Protein AF-A0A089X9U6-F1 (afdb_monomer_lite)

Secondary structure (DSSP, 8-state):
----------PPPHHHHHHHHHHHTTTS-EEEEETT--HHHHHHHHHHHHHTTEEEEEEEEES-TT--EEEEEEEE--SHHHHHHHHHHHHH-TTGGGSSS-PPPPHHHHHHHHHHHHHHHHHSSHHHHHHHHHHHHHHHHHHHHHHH-HHHHHHHHHHHHHHHHHHHHHHHHHHHHHHHHHHHHHHTTPEEEE-TTS-EEEEPTT-----TT-TTS-----------PPPPPP----PPPPPPPPPPPPPPPPPPP----------------PPPPPPPPP-----

Structure (mmCIF, N/CA/C/O backbone):
data_AF-A0A089X9U6-F1
#
_entry.id   AF-A0A089X9U6-F1
#
loop_
_atom_site.group_PDB
_atom_site.id
_atom_site.type_symbol
_atom_site.label_atom_id
_atom_site.label_alt_id
_atom_site.label_comp_id
_atom_site.label_asym_id
_atom_site.label_entity_id
_atom_site.label_seq_id
_atom_site.pdbx_PDB_ins_code
_atom_site.Cartn_x
_atom_site.Cartn_y
_atom_site.Cartn_z
_atom_site.occupancy
_atom_site.B_iso_or_equiv
_atom_site.auth_seq_id
_atom_site.auth_comp_id
_atom_site.auth_asym_id
_atom_site.auth_atom_id
_atom_site.pdbx_PDB_model_num
ATOM 1 N N . MET A 1 1 ? 31.093 13.505 25.134 1.00 36.59 1 MET A N 1
ATOM 2 C CA . MET A 1 1 ? 30.111 14.165 24.248 1.00 36.59 1 MET A CA 1
ATOM 3 C C . MET A 1 1 ? 29.444 13.094 23.402 1.00 36.59 1 MET A C 1
ATOM 5 O O . MET A 1 1 ? 30.004 12.625 22.423 1.00 36.59 1 MET A O 1
ATOM 9 N N . THR A 1 2 ? 28.308 12.605 23.883 1.00 32.62 2 THR A N 1
ATOM 10 C CA . THR A 1 2 ? 27.557 11.471 23.342 1.00 32.62 2 THR A CA 1
ATOM 11 C C . THR A 1 2 ? 26.697 11.953 22.177 1.00 32.62 2 THR A C 1
ATOM 13 O O . THR A 1 2 ? 25.763 12.730 22.365 1.00 32.62 2 THR A O 1
ATOM 16 N N . HIS A 1 3 ? 27.021 11.514 20.962 1.00 32.94 3 HIS A N 1
ATOM 17 C CA . HIS A 1 3 ? 26.178 11.729 19.791 1.00 32.94 3 HIS A CA 1
ATOM 18 C C . HIS A 1 3 ? 24.908 10.880 19.916 1.00 32.94 3 HIS A C 1
ATOM 20 O O . HIS A 1 3 ? 24.901 9.686 19.628 1.00 32.94 3 HIS A O 1
ATOM 26 N N . VAL A 1 4 ? 23.819 11.518 20.347 1.00 36.91 4 VAL A N 1
ATOM 27 C CA . VAL A 1 4 ? 22.457 10.991 20.231 1.00 36.91 4 VAL A CA 1
ATOM 28 C C . VAL A 1 4 ? 22.090 11.012 18.748 1.00 36.91 4 VAL A C 1
ATOM 30 O O . VAL A 1 4 ? 21.633 12.021 18.206 1.00 36.91 4 VAL A O 1
ATOM 33 N N . ALA A 1 5 ? 22.337 9.895 18.066 1.00 35.12 5 ALA A N 1
ATOM 34 C CA . ALA A 1 5 ? 21.774 9.635 16.754 1.00 35.12 5 ALA A CA 1
ATOM 35 C C . ALA A 1 5 ? 20.245 9.636 16.893 1.00 35.12 5 ALA A C 1
ATOM 37 O O . ALA A 1 5 ? 19.655 8.744 17.497 1.00 35.12 5 ALA A O 1
ATOM 38 N N . ARG A 1 6 ? 19.610 10.691 16.370 1.00 34.97 6 ARG A N 1
ATOM 39 C CA . ARG A 1 6 ? 18.158 10.803 16.223 1.00 34.97 6 ARG A CA 1
ATOM 40 C C . ARG A 1 6 ? 17.631 9.542 15.543 1.00 34.97 6 ARG A C 1
ATOM 42 O O . ARG A 1 6 ? 17.789 9.377 14.335 1.00 34.97 6 ARG A O 1
ATOM 49 N N . GLU A 1 7 ? 16.904 8.725 16.294 1.00 34.38 7 GLU A N 1
ATOM 50 C CA . GLU A 1 7 ? 15.866 7.871 15.739 1.00 34.38 7 GLU A CA 1
ATOM 51 C C . GLU A 1 7 ? 14.848 8.772 15.029 1.00 34.38 7 GLU A C 1
ATOM 53 O O . GLU A 1 7 ? 13.859 9.240 15.602 1.00 34.38 7 GLU A O 1
ATOM 58 N N . ALA A 1 8 ? 15.077 9.032 13.743 1.00 37.00 8 ALA A N 1
ATOM 59 C CA . ALA A 1 8 ? 14.056 9.502 12.822 1.00 37.00 8 ALA A CA 1
ATOM 60 C C . ALA A 1 8 ? 13.069 8.349 12.576 1.00 37.00 8 ALA A C 1
ATOM 62 O O . ALA A 1 8 ? 12.919 7.830 11.470 1.00 37.00 8 ALA A O 1
ATOM 63 N N . GLY A 1 9 ? 12.399 7.915 13.647 1.00 38.84 9 GLY A N 1
ATOM 64 C CA . GLY A 1 9 ? 11.248 7.044 13.570 1.00 38.84 9 GLY A CA 1
ATOM 65 C C . GLY A 1 9 ? 10.262 7.690 12.610 1.00 38.84 9 GLY A C 1
ATOM 66 O O . GLY A 1 9 ? 9.931 8.864 12.737 1.00 38.84 9 GLY A O 1
ATOM 67 N N . VAL A 1 10 ? 9.836 6.937 11.605 1.00 56.78 10 VAL A N 1
ATOM 68 C CA . VAL A 1 10 ? 8.926 7.380 10.549 1.00 56.78 10 VAL A CA 1
ATOM 69 C C . VAL A 1 10 ? 7.596 7.857 11.158 1.00 56.78 10 VAL A C 1
ATOM 71 O O . VAL A 1 10 ? 6.661 7.078 11.302 1.00 56.78 10 VAL A O 1
ATOM 74 N N . ARG A 1 11 ? 7.490 9.124 11.576 1.00 63.44 11 ARG A N 1
ATOM 75 C CA . ARG A 1 11 ? 6.276 9.668 12.208 1.00 63.44 11 ARG A CA 1
ATOM 76 C C . ARG A 1 11 ? 5.240 9.988 11.129 1.00 63.44 11 ARG A C 1
ATOM 78 O O . ARG A 1 11 ? 5.532 10.697 10.165 1.00 63.44 11 ARG A O 1
ATOM 85 N N . VAL A 1 12 ? 4.041 9.434 11.284 1.00 73.56 12 VAL A N 1
ATOM 86 C CA . VAL A 1 12 ? 2.845 9.910 10.578 1.00 73.56 12 VAL A CA 1
ATOM 87 C C . VAL A 1 12 ? 2.411 11.199 11.271 1.00 73.56 12 VAL A C 1
ATOM 89 O O . VAL A 1 12 ? 2.506 11.288 12.496 1.00 73.56 12 VAL A O 1
ATOM 92 N N . SER A 1 13 ? 2.009 12.222 10.515 1.00 83.19 13 SER A N 1
ATOM 93 C CA . SER A 1 13 ? 1.588 13.477 11.139 1.00 83.19 13 SER A CA 1
ATOM 94 C C . SER A 1 13 ? 0.167 13.350 11.694 1.00 83.19 13 SER A C 1
ATOM 96 O O . SER A 1 13 ? -0.693 12.727 11.073 1.00 83.19 13 SER A O 1
ATOM 98 N N . LYS A 1 14 ? -0.097 13.980 12.846 1.00 87.19 14 LYS A N 1
ATOM 99 C CA . LYS A 1 14 ? -1.438 14.018 13.457 1.00 87.19 14 LYS A CA 1
ATOM 100 C C . LYS A 1 14 ? -2.485 14.510 12.452 1.00 87.19 14 LYS A C 1
ATOM 102 O O . LYS A 1 14 ? -3.504 13.866 12.262 1.00 87.19 14 LYS A O 1
ATOM 107 N N . ARG A 1 15 ? -2.162 15.580 11.713 1.00 87.12 15 ARG A N 1
ATOM 108 C CA . ARG A 1 15 ? -3.026 16.163 10.672 1.00 87.12 15 ARG A CA 1
ATOM 109 C C . ARG A 1 15 ? -3.399 15.169 9.568 1.00 87.12 15 ARG A C 1
ATOM 111 O O . ARG A 1 15 ? -4.529 15.198 9.100 1.00 87.12 15 ARG A O 1
ATOM 118 N N . GLN A 1 16 ? -2.477 14.293 9.156 1.00 88.44 16 GLN A N 1
ATOM 119 C CA . GLN A 1 16 ? -2.780 13.259 8.158 1.00 88.44 16 GLN A CA 1
ATOM 120 C C . GLN A 1 16 ? -3.783 12.235 8.690 1.00 88.44 16 GLN A C 1
ATOM 122 O O . GLN A 1 16 ? -4.683 11.844 7.955 1.00 88.44 16 GLN A O 1
ATOM 127 N N . ILE A 1 17 ? -3.658 11.834 9.958 1.00 91.06 17 ILE A N 1
ATOM 128 C CA . ILE A 1 17 ? -4.604 10.903 10.585 1.00 91.06 17 ILE A CA 1
ATOM 129 C C . ILE A 1 17 ? -5.970 11.568 10.768 1.00 91.06 17 ILE A C 1
ATOM 131 O O . ILE A 1 17 ? -6.975 10.987 10.379 1.00 91.06 17 ILE A O 1
ATOM 135 N N . GLN A 1 18 ? -6.006 12.802 11.279 1.00 91.81 18 GLN A N 1
ATOM 136 C CA . GLN A 1 18 ? -7.241 13.581 11.439 1.00 91.81 18 GLN A CA 1
ATOM 137 C C . GLN A 1 18 ? -7.984 13.738 10.108 1.00 91.81 18 GLN A C 1
ATOM 139 O O . GLN A 1 18 ? -9.180 13.473 10.022 1.00 91.81 18 GLN A O 1
ATOM 144 N N . GLY A 1 19 ? -7.265 14.140 9.055 1.00 90.38 19 GLY A N 1
ATOM 145 C CA . GLY A 1 19 ? -7.834 14.282 7.718 1.00 90.38 19 GLY A CA 1
ATOM 146 C C . GLY A 1 19 ? -8.376 12.958 7.181 1.00 90.38 19 GLY A C 1
ATOM 147 O O . GLY A 1 19 ? -9.491 12.923 6.675 1.00 90.38 19 GLY A O 1
ATOM 148 N N . MET A 1 20 ? -7.626 11.866 7.348 1.00 94.06 20 MET A N 1
ATOM 149 C CA . MET A 1 20 ? -8.061 10.528 6.943 1.00 94.06 20 MET A CA 1
ATOM 150 C C . MET A 1 20 ? -9.327 10.085 7.688 1.00 94.06 20 MET A C 1
ATOM 152 O O . MET A 1 20 ? -10.288 9.696 7.038 1.00 94.06 20 MET A O 1
ATOM 156 N N . LEU A 1 21 ? -9.365 10.188 9.021 1.00 93.06 21 LEU A N 1
ATOM 157 C CA . LEU A 1 21 ? -10.532 9.798 9.823 1.00 93.06 21 LEU A CA 1
ATOM 158 C C . LEU A 1 21 ? -11.762 10.656 9.504 1.00 93.06 21 LEU A C 1
ATOM 160 O O . LEU A 1 21 ? -12.874 10.139 9.442 1.00 93.06 21 LEU A O 1
ATOM 164 N N . ARG A 1 22 ? -11.569 11.952 9.235 1.00 91.56 22 ARG A N 1
ATOM 165 C CA . ARG A 1 22 ? -12.649 12.836 8.782 1.00 91.56 22 ARG A CA 1
ATOM 166 C C . ARG A 1 22 ? -13.212 12.406 7.427 1.00 91.56 22 ARG A C 1
ATOM 168 O O . ARG A 1 22 ? -14.420 12.473 7.244 1.00 91.56 22 ARG A O 1
ATOM 175 N N . LEU A 1 23 ? -12.361 11.978 6.493 1.00 91.12 23 LEU A N 1
ATOM 176 C CA . LEU A 1 23 ? -12.816 11.433 5.211 1.00 91.12 23 LEU A CA 1
ATOM 177 C C . LEU A 1 23 ? -13.513 10.080 5.398 1.00 91.12 23 LEU A C 1
ATOM 179 O O . LEU A 1 23 ? -14.528 9.835 4.769 1.00 91.12 23 LEU A O 1
ATOM 183 N N . MET A 1 24 ? -13.033 9.233 6.310 1.00 92.06 24 MET A N 1
ATOM 184 C CA . MET A 1 24 ? -13.673 7.947 6.615 1.00 92.06 24 MET A CA 1
ATOM 185 C C . MET A 1 24 ? -15.074 8.104 7.219 1.00 92.06 24 MET A C 1
ATOM 187 O O . MET A 1 24 ? -15.911 7.218 7.079 1.00 92.06 24 MET A O 1
ATOM 191 N N . ALA A 1 25 ? -15.359 9.236 7.867 1.00 88.12 25 ALA A N 1
ATOM 192 C CA . ALA A 1 25 ? -16.686 9.516 8.406 1.00 88.12 25 ALA A CA 1
ATOM 193 C C . ALA A 1 25 ? -17.772 9.620 7.320 1.00 88.12 25 ALA A C 1
ATOM 195 O O . ALA A 1 25 ? -18.947 9.466 7.640 1.00 88.12 25 ALA A O 1
ATOM 196 N N . SER A 1 26 ? -17.410 9.856 6.049 1.00 85.94 26 SER A N 1
ATOM 197 C CA . SER A 1 26 ? -18.386 9.830 4.954 1.00 85.94 26 SER A CA 1
ATOM 198 C C . SER A 1 26 ? -18.798 8.414 4.546 1.00 85.94 26 SER A C 1
ATOM 200 O O . SER A 1 26 ? -19.759 8.276 3.801 1.00 85.94 26 SER A O 1
ATOM 202 N N . GLY A 1 27 ? -18.085 7.373 4.993 1.00 84.38 27 GLY A N 1
ATOM 203 C CA . GLY A 1 27 ? -18.334 5.992 4.572 1.00 84.38 27 GLY A CA 1
ATOM 204 C C . GLY A 1 27 ? -17.889 5.685 3.139 1.00 84.38 27 GLY A C 1
ATOM 205 O O . GLY A 1 27 ? -18.145 4.593 2.648 1.00 84.38 27 GLY A O 1
ATOM 206 N N . GLU A 1 28 ? -17.201 6.616 2.474 1.00 88.00 28 GLU A N 1
ATOM 207 C CA . GLU A 1 28 ? -16.718 6.463 1.097 1.00 88.00 28 GLU A CA 1
ATOM 208 C C . GLU A 1 28 ? -15.261 5.976 1.056 1.00 88.00 28 GLU A C 1
ATOM 210 O O . GLU A 1 28 ? -14.541 6.101 2.056 1.00 88.00 28 GLU A O 1
ATOM 215 N N . PRO A 1 29 ? -14.777 5.449 -0.085 1.00 88.81 29 PRO A N 1
ATOM 216 C CA . PRO A 1 29 ? -13.361 5.169 -0.292 1.00 88.81 29 PRO A CA 1
ATOM 217 C C . PRO A 1 29 ? -12.479 6.407 -0.071 1.00 88.81 29 PRO A C 1
ATOM 219 O O . PRO A 1 29 ? -12.714 7.480 -0.628 1.00 88.81 29 PRO A O 1
ATOM 222 N N . VAL A 1 30 ? -11.406 6.248 0.705 1.00 89.25 30 VAL A N 1
ATOM 223 C CA . VAL A 1 30 ? -10.497 7.332 1.092 1.00 89.25 30 VAL A CA 1
ATOM 224 C C . VAL A 1 30 ? -9.137 7.152 0.432 1.00 89.25 30 VAL A C 1
ATOM 226 O O . VAL A 1 30 ? -8.501 6.104 0.542 1.00 89.25 30 VAL A O 1
ATOM 229 N N . GLN A 1 31 ? -8.655 8.208 -0.223 1.00 91.00 31 GLN A N 1
ATOM 230 C CA . GLN A 1 31 ? -7.303 8.264 -0.774 1.00 91.00 31 GLN A CA 1
ATOM 231 C C . GLN A 1 31 ? -6.373 9.013 0.177 1.00 91.00 31 GLN A C 1
ATOM 233 O O . GLN A 1 31 ? -6.645 10.146 0.573 1.00 91.00 31 GLN A O 1
ATOM 238 N N . VAL A 1 32 ? -5.247 8.392 0.523 1.00 88.44 32 VAL A N 1
ATOM 239 C CA . VAL A 1 32 ? -4.263 8.953 1.448 1.00 88.44 32 VAL A CA 1
ATOM 240 C C . VAL A 1 32 ? -2.901 9.046 0.779 1.00 88.44 32 VAL A C 1
ATOM 242 O O . VAL A 1 32 ? -2.346 8.052 0.310 1.00 88.44 32 VAL A O 1
ATOM 245 N N . THR A 1 33 ? -2.336 10.252 0.779 1.00 85.56 33 THR A N 1
ATOM 246 C CA . THR A 1 33 ? -1.077 10.551 0.092 1.00 85.56 33 THR A CA 1
ATOM 247 C C . THR A 1 33 ? 0.099 10.657 1.062 1.00 85.56 33 THR A C 1
ATOM 249 O O . THR A 1 33 ? 0.059 11.365 2.072 1.00 85.56 33 THR A O 1
ATOM 252 N N . SER A 1 34 ? 1.200 9.998 0.709 1.00 82.50 34 SER A N 1
ATOM 253 C CA . SER A 1 34 ? 2.517 10.116 1.331 1.00 82.50 34 SER A CA 1
ATOM 254 C C . SER A 1 34 ? 3.462 10.836 0.369 1.00 82.50 34 SER A C 1
ATOM 256 O O . SER A 1 34 ? 3.986 10.238 -0.570 1.00 82.50 34 SER A O 1
ATOM 258 N N . ALA A 1 35 ? 3.688 12.130 0.618 1.00 69.25 35 ALA A N 1
ATOM 259 C CA . ALA A 1 35 ? 4.490 13.009 -0.243 1.00 69.25 35 ALA A CA 1
ATOM 260 C C . ALA A 1 35 ? 5.975 12.608 -0.356 1.00 69.25 35 ALA A C 1
ATOM 262 O O . ALA A 1 35 ? 6.628 12.969 -1.320 1.00 69.25 35 ALA A O 1
ATOM 263 N N . MET A 1 36 ? 6.512 11.844 0.604 1.00 68.88 36 MET A N 1
ATOM 264 C CA . MET A 1 36 ? 7.902 11.352 0.569 1.00 68.88 36 MET A CA 1
ATOM 265 C C . MET A 1 36 ? 7.996 9.862 0.212 1.00 68.88 36 MET A C 1
ATOM 267 O O . MET A 1 36 ? 8.911 9.180 0.668 1.00 68.88 36 MET A O 1
ATOM 271 N N . ALA A 1 37 ? 6.990 9.322 -0.481 1.00 76.38 37 ALA A N 1
ATOM 272 C CA . ALA A 1 37 ? 6.908 7.916 -0.881 1.00 76.38 37 ALA A CA 1
ATOM 273 C C . ALA A 1 37 ? 7.220 6.884 0.226 1.00 76.38 37 ALA A C 1
ATOM 275 O O . ALA A 1 37 ? 7.765 5.809 -0.021 1.00 76.38 37 ALA A O 1
ATOM 276 N N . SER A 1 38 ? 6.870 7.180 1.482 1.00 84.88 38 SER A N 1
ATOM 277 C CA . SER A 1 38 ? 7.200 6.282 2.591 1.00 84.88 38 SER A CA 1
ATOM 278 C C . SER A 1 38 ? 6.136 5.202 2.771 1.00 84.88 38 SER A C 1
ATOM 280 O O . SER A 1 38 ? 5.049 5.481 3.286 1.00 84.88 38 SER A O 1
ATOM 282 N N . VAL A 1 39 ? 6.485 3.959 2.430 1.00 88.56 39 VAL A N 1
ATOM 283 C CA . VAL A 1 39 ? 5.641 2.771 2.655 1.00 88.56 39 VAL A CA 1
ATOM 284 C C . VAL A 1 39 ? 5.317 2.582 4.138 1.00 88.56 39 VAL A C 1
ATOM 286 O O . VAL A 1 39 ? 4.173 2.330 4.494 1.00 88.56 39 VAL A O 1
ATOM 289 N N . LYS A 1 40 ? 6.293 2.784 5.032 1.00 89.81 40 LYS A N 1
ATOM 290 C CA . LYS A 1 40 ? 6.090 2.637 6.484 1.00 89.81 40 LYS A CA 1
ATOM 291 C C . LYS A 1 40 ? 5.092 3.662 7.047 1.00 89.81 40 LYS A C 1
ATOM 293 O O . LYS A 1 40 ? 4.374 3.346 7.992 1.00 89.81 40 LYS A O 1
ATOM 298 N N . LYS A 1 41 ? 5.004 4.871 6.465 1.00 89.38 41 LYS A N 1
ATOM 299 C CA . LYS A 1 41 ? 3.940 5.838 6.813 1.00 89.38 41 LYS A CA 1
ATOM 300 C C . LYS A 1 41 ? 2.574 5.336 6.364 1.00 89.38 41 LYS A C 1
ATOM 302 O O . LYS A 1 41 ? 1.633 5.397 7.147 1.00 89.38 41 LYS A O 1
ATOM 307 N N . LEU A 1 42 ? 2.483 4.821 5.138 1.00 91.44 42 LEU A N 1
ATOM 308 C CA . LEU A 1 42 ? 1.241 4.261 4.612 1.00 91.44 42 LEU A CA 1
ATOM 309 C C . LEU A 1 42 ? 0.768 3.058 5.430 1.00 91.44 42 LEU A C 1
ATOM 311 O O . LEU A 1 42 ? -0.390 3.026 5.811 1.00 91.44 42 LEU A O 1
ATOM 315 N N . ALA A 1 43 ? 1.661 2.143 5.815 1.00 93.00 43 ALA A N 1
ATOM 316 C CA . ALA A 1 43 ? 1.309 1.008 6.669 1.00 93.00 43 ALA A CA 1
ATOM 317 C C . ALA A 1 43 ? 0.717 1.448 8.020 1.00 93.00 43 ALA A C 1
ATOM 319 O O . ALA A 1 43 ? -0.257 0.870 8.486 1.00 93.00 43 ALA A O 1
ATOM 320 N N . ARG A 1 44 ? 1.255 2.511 8.634 1.00 92.62 44 ARG A N 1
ATOM 321 C CA . ARG A 1 44 ? 0.705 3.077 9.878 1.00 92.62 44 ARG A CA 1
ATOM 322 C C . ARG A 1 44 ? -0.672 3.710 9.676 1.00 92.62 44 ARG A C 1
ATOM 324 O O . ARG A 1 44 ? -1.542 3.526 10.517 1.00 92.62 44 ARG A O 1
ATOM 331 N N . LEU A 1 45 ? -0.872 4.431 8.574 1.00 93.19 45 LEU A N 1
ATOM 332 C CA . LEU A 1 45 ? -2.173 5.008 8.218 1.00 93.19 45 LEU A CA 1
ATOM 333 C C . LEU A 1 45 ? -3.212 3.913 7.936 1.00 93.19 45 LEU A C 1
ATOM 335 O O . LEU A 1 45 ? -4.306 3.962 8.484 1.00 93.19 45 LEU A O 1
ATOM 339 N N . ALA A 1 46 ? -2.837 2.889 7.167 1.00 93.19 46 ALA A N 1
ATOM 340 C CA . ALA A 1 46 ? -3.673 1.724 6.893 1.00 93.19 46 ALA A CA 1
ATOM 341 C C . ALA A 1 46 ? -4.041 0.973 8.176 1.00 93.19 46 ALA A C 1
ATOM 343 O O . ALA A 1 46 ? -5.198 0.611 8.349 1.00 93.19 46 ALA A O 1
ATOM 344 N N . PHE A 1 47 ? -3.088 0.789 9.096 1.00 94.00 47 PHE A N 1
ATOM 345 C CA . PHE A 1 47 ? -3.357 0.158 10.387 1.00 94.00 47 PHE A CA 1
ATOM 346 C C . PHE A 1 47 ? -4.421 0.926 11.170 1.00 94.00 47 PHE A C 1
ATOM 348 O O . PHE A 1 47 ? -5.383 0.322 11.630 1.00 94.00 47 PHE A O 1
ATOM 355 N N . VAL A 1 48 ? -4.282 2.253 11.285 1.00 94.19 48 VAL A N 1
ATOM 356 C CA . VAL A 1 48 ? -5.289 3.086 11.959 1.00 94.19 48 VAL A CA 1
ATOM 357 C C . VAL A 1 48 ? -6.641 2.948 11.264 1.00 94.19 48 VAL A C 1
ATOM 359 O O . VAL A 1 48 ? -7.637 2.712 11.936 1.00 94.19 48 VAL A O 1
ATOM 362 N N . ALA A 1 49 ? -6.688 3.009 9.933 1.00 93.75 49 ALA A N 1
ATOM 363 C CA . ALA A 1 49 ? -7.940 2.855 9.200 1.00 93.75 49 ALA A CA 1
ATOM 364 C C . ALA A 1 49 ? -8.615 1.488 9.453 1.00 93.75 49 ALA A C 1
ATOM 366 O O . ALA A 1 49 ? -9.817 1.434 9.706 1.00 93.75 49 ALA A O 1
ATOM 367 N N . GLN A 1 50 ? -7.836 0.400 9.511 1.00 93.75 50 GLN A N 1
ATOM 368 C CA . GLN A 1 50 ? -8.317 -0.946 9.858 1.00 93.75 50 GLN A CA 1
ATOM 369 C C . GLN A 1 50 ? -8.936 -1.034 11.241 1.00 93.75 50 GLN A C 1
ATOM 371 O O . GLN A 1 50 ? -9.942 -1.731 11.416 1.00 93.75 50 GLN A O 1
ATOM 376 N N . GLN A 1 51 ? -8.389 -0.306 12.211 1.00 94.25 51 GLN A N 1
ATOM 377 C CA . GLN A 1 51 ? -8.982 -0.239 13.541 1.00 94.25 51 GLN A CA 1
ATOM 378 C C . GLN A 1 51 ? -10.371 0.409 13.529 1.00 94.25 51 GLN A C 1
ATOM 380 O O . GLN A 1 51 ? -11.207 0.034 14.344 1.00 94.25 51 GLN A O 1
ATOM 385 N N . PHE A 1 52 ? -10.651 1.294 12.574 1.00 94.00 52 PHE A N 1
ATOM 386 C CA . PHE A 1 52 ? -11.919 2.017 12.462 1.00 94.00 52 PHE A CA 1
ATOM 387 C C . PHE A 1 52 ? -12.783 1.564 11.270 1.00 94.00 52 PHE A C 1
ATOM 389 O O . PHE A 1 52 ? -13.611 2.327 10.782 1.00 94.00 52 PHE A O 1
ATOM 396 N N . GLY A 1 53 ? -12.630 0.309 10.828 1.00 91.62 53 GLY A N 1
ATOM 397 C CA . GLY A 1 53 ? -13.581 -0.342 9.910 1.00 91.62 53 GLY A CA 1
ATOM 398 C C . GLY A 1 53 ? -13.284 -0.178 8.421 1.00 91.62 53 GLY A C 1
ATOM 399 O O . GLY A 1 53 ? -14.169 -0.378 7.597 1.00 91.62 53 GLY A O 1
ATOM 400 N N . TYR A 1 54 ? -12.055 0.184 8.070 1.00 93.25 54 TYR A N 1
ATOM 401 C CA . TYR A 1 54 ? -11.622 0.359 6.687 1.00 93.25 54 TYR A CA 1
ATOM 402 C C . TYR A 1 54 ? -10.483 -0.600 6.323 1.00 93.25 54 TYR A C 1
ATOM 404 O O . TYR A 1 54 ? -9.582 -0.821 7.120 1.00 93.25 54 TYR A O 1
ATOM 412 N N . GLU A 1 55 ? -10.440 -1.126 5.105 1.00 91.44 55 GLU A N 1
ATOM 413 C CA . GLU A 1 55 ? -9.361 -1.992 4.630 1.00 91.44 55 GLU A CA 1
ATOM 414 C C . GLU A 1 55 ? -8.482 -1.297 3.584 1.00 91.44 55 GLU A C 1
ATOM 416 O O . GLU A 1 55 ? -8.951 -0.564 2.714 1.00 91.44 55 GLU A O 1
ATOM 421 N N . TYR A 1 56 ? -7.176 -1.562 3.639 1.00 91.62 56 TYR A N 1
ATOM 422 C CA . TYR A 1 56 ? -6.267 -1.257 2.542 1.00 91.62 56 TYR A CA 1
ATOM 423 C C . TYR A 1 56 ? -6.696 -1.983 1.256 1.00 91.62 56 TYR A C 1
ATOM 425 O O . TYR A 1 56 ? -6.742 -3.212 1.224 1.00 91.62 56 TYR A O 1
ATOM 433 N N . ALA A 1 57 ? -6.943 -1.212 0.198 1.00 87.06 57 ALA A N 1
ATOM 434 C CA . ALA A 1 57 ? -7.395 -1.719 -1.094 1.00 87.06 57 ALA A CA 1
ATOM 435 C C . ALA A 1 57 ? -6.275 -1.746 -2.142 1.00 87.06 57 ALA A C 1
ATOM 437 O O . ALA A 1 57 ? -6.118 -2.728 -2.873 1.00 87.06 57 ALA A O 1
ATOM 438 N N . ASP A 1 58 ? -5.524 -0.648 -2.265 1.00 86.19 58 ASP A N 1
ATOM 439 C CA . ASP A 1 58 ? -4.531 -0.489 -3.329 1.00 86.19 58 ASP A CA 1
ATOM 440 C C . ASP A 1 58 ? -3.534 0.640 -3.022 1.00 86.19 58 ASP A C 1
ATOM 442 O O . ASP A 1 58 ? -3.776 1.519 -2.193 1.00 86.19 58 ASP A O 1
ATOM 446 N N . VAL A 1 59 ? -2.393 0.641 -3.708 1.00 88.62 59 VAL A N 1
ATOM 447 C CA . VAL A 1 59 ? -1.391 1.707 -3.662 1.00 88.62 59 VAL A CA 1
ATOM 448 C C . VAL A 1 59 ? -0.812 1.947 -5.051 1.00 88.62 59 VAL A C 1
ATOM 450 O O . VAL A 1 59 ? -0.509 1.019 -5.801 1.00 88.62 59 VAL A O 1
ATOM 453 N N . ARG A 1 60 ? -0.585 3.214 -5.385 1.00 83.94 60 ARG A N 1
ATOM 454 C CA . ARG A 1 60 ? 0.115 3.598 -6.609 1.00 83.94 60 ARG A CA 1
ATOM 455 C C . ARG A 1 60 ? 1.142 4.681 -6.348 1.00 83.94 60 ARG A C 1
ATOM 457 O O . ARG A 1 60 ? 1.010 5.487 -5.426 1.00 83.94 60 ARG A O 1
ATOM 464 N N . GLN A 1 61 ? 2.155 4.710 -7.201 1.00 84.00 61 GLN A N 1
ATOM 465 C CA . GLN A 1 61 ? 3.037 5.860 -7.313 1.00 84.00 61 GLN A CA 1
ATOM 466 C C . GLN A 1 61 ? 2.334 6.925 -8.160 1.00 84.00 61 GLN A C 1
ATOM 468 O O . GLN A 1 61 ? 1.799 6.622 -9.224 1.00 84.00 61 GLN A O 1
ATOM 473 N N . GLN A 1 62 ? 2.302 8.156 -7.665 1.00 77.88 62 GLN A N 1
ATOM 474 C CA . GLN A 1 62 ? 1.712 9.309 -8.330 1.00 77.88 62 GLN A CA 1
ATOM 475 C C . GLN A 1 62 ? 2.771 10.406 -8.468 1.00 77.88 62 GLN A C 1
ATOM 477 O O . GLN A 1 62 ? 3.481 10.706 -7.511 1.00 77.88 62 GLN A O 1
ATOM 482 N N . GLY A 1 63 ? 2.850 11.006 -9.658 1.00 66.75 63 GLY A N 1
ATOM 483 C CA . GLY A 1 63 ? 3.831 12.039 -10.005 1.00 66.75 63 GLY A CA 1
ATOM 484 C C . GLY A 1 63 ? 5.031 11.517 -10.810 1.00 66.75 63 GLY A C 1
ATOM 485 O O . GLY A 1 63 ? 5.189 10.314 -11.014 1.00 66.75 63 GLY A O 1
ATOM 486 N N . GLY A 1 64 ? 5.833 12.446 -11.341 1.00 61.03 64 GLY A N 1
ATOM 487 C CA . GLY A 1 64 ? 6.986 12.161 -12.207 1.00 61.03 64 GLY A CA 1
ATOM 488 C C . GLY A 1 64 ? 8.287 11.890 -11.441 1.00 61.03 64 GLY A C 1
ATOM 489 O O . GLY A 1 64 ? 8.300 11.857 -10.211 1.00 61.03 64 GLY A O 1
ATOM 490 N N . ALA A 1 65 ? 9.400 11.751 -12.172 1.00 56.47 65 ALA A N 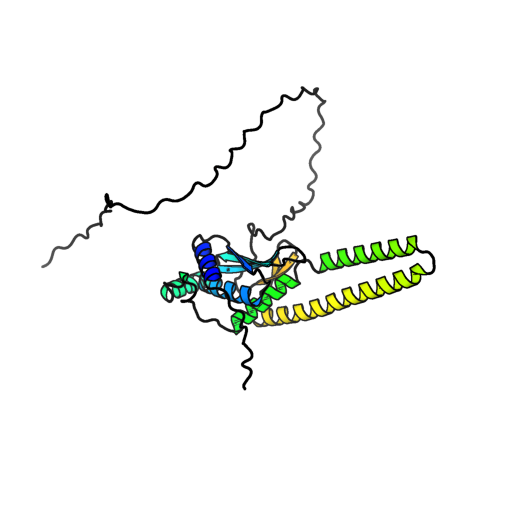1
ATOM 491 C CA . ALA A 1 65 ? 10.722 11.406 -11.626 1.00 56.47 65 ALA A CA 1
ATOM 492 C C . ALA A 1 65 ? 11.173 12.289 -10.442 1.00 56.47 65 ALA A C 1
ATOM 494 O O . ALA A 1 65 ? 11.848 11.804 -9.539 1.00 56.47 65 ALA A O 1
ATOM 495 N N . ASN A 1 66 ? 10.732 13.552 -10.408 1.00 57.66 66 ASN A N 1
ATOM 496 C CA . ASN A 1 66 ? 11.143 14.542 -9.409 1.00 57.66 66 ASN A CA 1
ATOM 497 C C . ASN A 1 66 ? 10.135 14.735 -8.261 1.00 57.66 66 ASN A C 1
ATOM 499 O O . ASN A 1 66 ? 10.425 15.465 -7.318 1.00 57.66 66 ASN A O 1
ATOM 503 N N . ASN A 1 67 ? 8.948 14.121 -8.324 1.00 60.03 67 ASN A N 1
ATOM 504 C CA . ASN A 1 67 ? 7.921 14.269 -7.289 1.00 60.03 67 ASN A CA 1
ATOM 505 C C . ASN A 1 67 ? 7.105 12.979 -7.155 1.00 60.03 67 ASN A C 1
ATOM 507 O O . ASN A 1 67 ? 5.932 12.922 -7.521 1.00 60.03 67 ASN A O 1
ATOM 511 N N . SER A 1 68 ? 7.764 11.917 -6.688 1.00 72.44 68 SER A N 1
ATOM 512 C CA . SER A 1 68 ? 7.113 10.628 -6.472 1.00 72.44 68 SER A CA 1
ATOM 513 C C . SER A 1 68 ? 6.400 10.614 -5.118 1.00 72.44 68 SER A C 1
ATOM 515 O O . SER A 1 68 ? 6.999 10.409 -4.065 1.00 72.44 68 SER 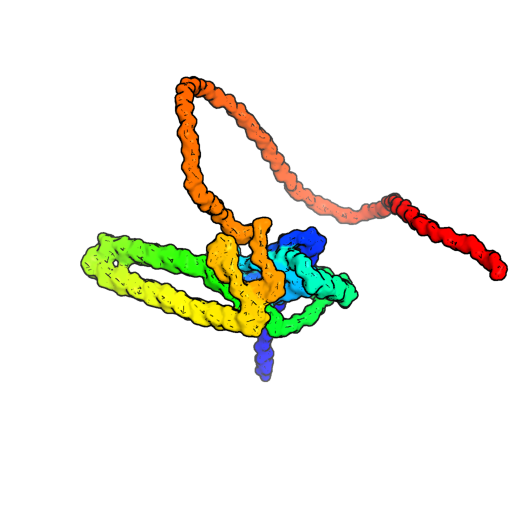A O 1
ATOM 517 N N . ALA A 1 69 ? 5.091 10.839 -5.141 1.00 82.94 69 ALA A N 1
ATOM 518 C CA . ALA A 1 69 ? 4.228 10.587 -3.999 1.00 82.94 69 ALA A CA 1
ATOM 519 C C . ALA A 1 69 ? 3.674 9.159 -4.086 1.00 82.94 69 ALA A C 1
ATOM 521 O O . ALA A 1 69 ? 3.482 8.613 -5.171 1.00 82.94 69 ALA A O 1
ATOM 522 N N . LEU A 1 70 ? 3.394 8.537 -2.943 1.00 87.19 70 LEU A N 1
ATOM 523 C CA . LEU A 1 70 ? 2.591 7.314 -2.914 1.00 87.19 70 LEU A CA 1
ATOM 524 C C . LEU A 1 70 ? 1.170 7.663 -2.500 1.00 87.19 70 LEU A C 1
ATOM 526 O O . LEU A 1 70 ? 0.986 8.340 -1.490 1.00 87.19 70 LEU A O 1
ATOM 530 N N . VAL A 1 71 ? 0.184 7.178 -3.246 1.00 88.25 71 VAL A N 1
ATOM 531 C CA . VAL A 1 71 ? -1.235 7.337 -2.922 1.00 88.25 71 VAL A CA 1
ATOM 532 C C . VAL A 1 71 ? -1.824 5.967 -2.650 1.00 88.25 71 VAL A C 1
ATOM 534 O O . VAL A 1 71 ? -1.706 5.055 -3.467 1.00 88.25 71 VAL A O 1
ATOM 537 N N . MET A 1 72 ? -2.417 5.826 -1.473 1.00 91.25 72 MET A N 1
ATOM 538 C CA . MET A 1 72 ? -3.043 4.610 -0.980 1.00 91.25 72 MET A CA 1
ATOM 539 C C . MET A 1 72 ? -4.556 4.778 -0.979 1.00 91.25 72 MET A C 1
ATOM 541 O O . MET A 1 72 ? -5.048 5.781 -0.472 1.00 91.25 72 MET A O 1
ATOM 545 N N . LEU A 1 73 ? -5.275 3.799 -1.517 1.00 91.25 73 LEU A N 1
ATOM 546 C CA . LEU A 1 73 ? -6.725 3.702 -1.426 1.00 91.25 73 LEU A CA 1
ATOM 547 C C . LEU A 1 73 ? -7.089 2.798 -0.258 1.00 91.25 73 LEU A C 1
ATOM 549 O O . LEU A 1 73 ? -6.556 1.693 -0.116 1.00 91.25 73 LEU A O 1
ATOM 553 N N . ILE A 1 74 ? -8.019 3.276 0.552 1.00 91.69 74 ILE A N 1
ATOM 554 C CA . ILE A 1 74 ? -8.610 2.549 1.661 1.00 91.69 74 ILE A CA 1
ATOM 555 C C . ILE A 1 74 ? -10.123 2.541 1.442 1.00 91.69 74 ILE A C 1
ATOM 557 O O . ILE A 1 74 ? -10.693 3.573 1.093 1.00 91.69 74 ILE A O 1
ATOM 561 N N . VAL A 1 75 ? -10.771 1.398 1.625 1.00 91.25 75 VAL A N 1
ATOM 562 C CA . VAL A 1 75 ? -12.212 1.215 1.388 1.00 91.25 75 VAL A CA 1
ATOM 563 C C . VAL A 1 75 ? -12.913 0.772 2.670 1.00 91.25 75 VAL A C 1
ATOM 565 O O . VAL A 1 75 ? -12.260 0.161 3.514 1.00 91.25 75 VAL A O 1
ATOM 568 N N . PRO A 1 76 ? -14.210 1.056 2.850 1.00 89.94 76 PRO A N 1
ATOM 569 C CA . PRO A 1 76 ? -14.973 0.486 3.956 1.00 89.94 76 PRO A CA 1
ATOM 570 C C . PRO A 1 76 ? -14.926 -1.046 3.918 1.00 89.94 76 PRO A C 1
ATOM 572 O O . PRO A 1 76 ? -15.150 -1.646 2.869 1.00 89.94 76 PRO A O 1
ATOM 575 N N . ASP A 1 77 ? -14.648 -1.680 5.055 1.00 89.19 77 ASP A N 1
ATOM 576 C CA . ASP A 1 77 ? -14.654 -3.137 5.189 1.00 89.19 77 ASP A CA 1
ATOM 577 C C . ASP A 1 77 ? -16.060 -3.596 5.629 1.00 89.19 77 ASP A C 1
ATOM 579 O O . ASP A 1 77 ? -16.486 -3.310 6.756 1.00 89.19 77 ASP A O 1
ATOM 583 N N . PRO A 1 78 ? -16.827 -4.294 4.769 1.00 84.44 78 PRO A N 1
ATOM 584 C CA . PRO A 1 78 ? -18.182 -4.711 5.087 1.00 84.44 78 PRO A CA 1
ATOM 585 C C . PRO A 1 78 ? -18.222 -5.928 6.020 1.00 84.44 78 PRO A C 1
ATOM 587 O O . PRO A 1 78 ? -19.317 -6.300 6.447 1.00 84.44 78 PRO A O 1
ATOM 590 N N . SER A 1 79 ? -17.081 -6.554 6.338 1.00 85.06 79 SER A N 1
ATOM 591 C CA . SER A 1 79 ? -17.049 -7.779 7.130 1.00 85.06 79 SER A CA 1
ATOM 592 C C . SER A 1 79 ? -17.598 -7.557 8.550 1.00 85.06 79 SER A C 1
ATOM 594 O O . SER A 1 79 ? -17.333 -6.526 9.181 1.00 85.06 79 SER A O 1
ATOM 596 N N . PRO A 1 80 ? -18.339 -8.533 9.114 1.00 87.06 80 PRO A N 1
ATOM 597 C CA . PRO A 1 80 ? -18.851 -8.424 10.480 1.00 87.06 80 PRO A CA 1
ATOM 598 C C . PRO A 1 80 ? -17.737 -8.184 11.506 1.00 87.06 80 PRO A C 1
ATOM 600 O O . PRO A 1 80 ? -17.892 -7.371 12.412 1.00 87.06 80 PRO A O 1
ATOM 603 N N . GLN A 1 81 ? -16.583 -8.832 11.319 1.00 87.62 81 GLN A N 1
ATOM 604 C CA . GLN A 1 81 ? -15.425 -8.693 12.202 1.00 87.62 81 GLN A CA 1
ATOM 605 C C . GLN A 1 81 ? -14.875 -7.261 12.215 1.00 87.62 81 GLN A C 1
ATOM 607 O O . GLN A 1 81 ? -14.581 -6.724 13.285 1.00 87.62 81 GLN A O 1
ATOM 612 N N . ALA A 1 82 ? -14.757 -6.621 11.047 1.00 88.88 82 ALA A N 1
ATOM 613 C CA . ALA A 1 82 ? -14.285 -5.245 10.964 1.00 88.88 82 ALA A CA 1
ATOM 614 C C . ALA A 1 82 ? -15.267 -4.256 11.590 1.00 88.88 82 ALA A C 1
ATOM 616 O O . ALA A 1 82 ? -14.831 -3.337 12.281 1.00 88.88 82 ALA A O 1
ATOM 617 N N . ARG A 1 83 ? -16.576 -4.481 11.428 1.00 89.62 83 ARG A N 1
ATOM 618 C CA . ARG A 1 83 ? -17.618 -3.669 12.074 1.00 89.62 83 ARG A CA 1
ATOM 619 C C . ARG A 1 83 ? -17.569 -3.783 13.594 1.00 89.62 83 ARG A C 1
ATOM 621 O O . ARG A 1 83 ? -17.599 -2.761 14.273 1.00 89.62 83 ARG A O 1
ATOM 628 N N . THR A 1 84 ? -17.440 -4.998 14.131 1.00 92.25 84 THR A N 1
ATOM 629 C CA . THR A 1 84 ? -17.308 -5.216 15.579 1.00 92.25 84 THR A CA 1
ATOM 630 C C . THR A 1 84 ? -16.060 -4.529 16.129 1.00 92.25 84 THR A C 1
ATOM 632 O O . THR A 1 84 ? -16.156 -3.793 17.109 1.00 92.25 84 THR A O 1
ATOM 635 N N . ARG A 1 85 ? -14.906 -4.699 15.469 1.00 92.69 85 ARG A N 1
ATOM 636 C CA . ARG A 1 85 ? -13.654 -4.029 15.852 1.00 92.69 85 ARG A CA 1
ATOM 637 C C . ARG A 1 85 ? -13.789 -2.507 15.802 1.00 92.69 85 ARG A C 1
ATOM 639 O O . ARG A 1 85 ? -13.372 -1.832 16.736 1.00 92.69 85 ARG A O 1
ATOM 646 N N . ALA A 1 86 ? -14.390 -1.972 14.742 1.00 92.88 86 ALA A N 1
ATOM 647 C CA . ALA A 1 86 ? -14.609 -0.539 14.595 1.00 92.88 86 ALA A CA 1
ATOM 648 C C . ALA A 1 86 ? -15.501 0.008 15.712 1.00 92.88 86 ALA A C 1
ATOM 650 O O . ALA A 1 86 ? -15.133 0.992 16.340 1.00 92.88 86 ALA A O 1
ATOM 651 N N . ALA A 1 87 ? -16.630 -0.643 16.003 1.00 92.00 87 ALA A N 1
ATOM 652 C CA . ALA A 1 87 ? -17.534 -0.228 17.074 1.00 92.00 87 ALA A CA 1
ATOM 653 C C . ALA A 1 87 ? -16.841 -0.234 18.448 1.00 92.00 87 ALA A C 1
ATOM 655 O O . ALA A 1 87 ? -16.954 0.732 19.200 1.00 92.00 87 ALA A O 1
ATOM 656 N N . GLN A 1 88 ? -16.070 -1.285 18.748 1.00 94.44 88 GLN A N 1
ATOM 657 C CA . GLN A 1 88 ? -15.284 -1.375 19.981 1.00 94.44 88 GLN A CA 1
ATOM 658 C C . GLN A 1 88 ? -14.234 -0.264 20.068 1.00 94.44 88 GLN A C 1
ATOM 660 O O . GLN A 1 88 ? -14.144 0.418 21.086 1.00 94.44 88 GLN A O 1
ATOM 665 N N . ASN A 1 89 ? -13.480 -0.031 18.993 1.00 94.31 89 ASN A N 1
ATOM 666 C CA . ASN A 1 89 ? -12.457 1.008 18.968 1.00 94.31 89 ASN A CA 1
ATOM 667 C C . ASN A 1 89 ? -13.056 2.416 19.039 1.00 94.31 89 ASN A C 1
ATOM 669 O O . ASN A 1 89 ? -12.489 3.267 19.713 1.00 94.31 89 ASN A O 1
ATOM 673 N N . TRP A 1 90 ? -14.206 2.671 18.413 1.00 91.31 90 TRP A N 1
ATOM 674 C CA . TRP A 1 90 ? -14.915 3.946 18.552 1.00 91.31 90 TRP A CA 1
ATOM 675 C C . TRP A 1 90 ? -15.411 4.178 19.983 1.00 91.31 90 TRP A C 1
ATOM 677 O O . TRP A 1 90 ? -15.322 5.298 20.478 1.00 91.31 90 TRP A O 1
ATOM 687 N N . ALA A 1 91 ? -15.870 3.128 20.669 1.00 93.69 91 ALA A N 1
ATOM 688 C CA . ALA A 1 91 ? -16.273 3.213 22.071 1.00 93.69 91 ALA A CA 1
ATOM 689 C C . ALA A 1 91 ? -15.075 3.417 23.017 1.00 93.69 91 ALA A C 1
ATOM 691 O O . ALA A 1 91 ? -15.160 4.195 23.964 1.00 93.69 91 ALA A O 1
ATOM 692 N N . GLN A 1 92 ? -13.954 2.740 22.759 1.00 94.94 92 GLN A N 1
ATOM 693 C CA . GLN A 1 92 ? -12.748 2.816 23.589 1.00 94.94 92 GLN A CA 1
ATOM 694 C C . GLN A 1 92 ? -11.928 4.091 23.334 1.00 94.94 92 GLN A C 1
ATOM 696 O O . GLN A 1 92 ? -11.274 4.602 24.243 1.00 94.94 92 GLN A O 1
ATOM 701 N N . TYR A 1 93 ? -11.976 4.623 22.112 1.00 93.56 93 TYR A N 1
ATOM 702 C CA . TYR A 1 93 ? -11.230 5.800 21.671 1.00 93.56 93 TYR A CA 1
ATOM 703 C C . TYR A 1 93 ? -12.169 6.855 21.059 1.00 93.56 93 TYR A C 1
ATOM 705 O O . TYR A 1 93 ? -12.038 7.193 19.879 1.00 93.56 93 TYR A O 1
ATOM 713 N N . PRO A 1 94 ? -13.093 7.442 21.844 1.00 90.12 94 PRO A N 1
ATOM 714 C CA . PRO A 1 94 ? -14.062 8.417 21.330 1.00 90.12 94 PRO A CA 1
ATOM 715 C C . PRO A 1 94 ? -13.391 9.680 20.767 1.00 90.12 94 PRO A C 1
ATOM 717 O O . PRO A 1 94 ? -13.916 10.327 19.864 1.00 90.12 94 PRO A O 1
ATOM 720 N N . ASN A 1 95 ? -12.189 10.004 21.253 1.00 91.44 95 ASN A N 1
ATOM 721 C CA . ASN A 1 95 ? -11.404 11.153 20.806 1.00 91.44 95 ASN A CA 1
ATOM 722 C C . ASN A 1 95 ? -10.468 10.842 19.628 1.00 91.44 95 ASN A C 1
ATOM 724 O O . ASN A 1 95 ? -9.663 11.698 19.283 1.00 91.44 95 ASN A O 1
ATOM 728 N N . ALA A 1 96 ? -10.551 9.668 18.987 1.00 88.94 96 ALA A N 1
ATOM 729 C CA . ALA A 1 96 ? -9.635 9.257 17.912 1.00 88.94 96 ALA A CA 1
ATOM 730 C C . ALA A 1 96 ? -9.500 10.272 16.761 1.00 88.94 96 ALA A C 1
ATOM 732 O O . ALA A 1 96 ? -8.457 10.341 16.103 1.00 88.94 96 ALA A O 1
ATOM 733 N N . GLY A 1 97 ? -10.525 11.105 16.554 1.00 87.00 97 GLY A N 1
ATOM 734 C CA . GLY A 1 97 ? -10.513 12.222 15.610 1.00 87.00 97 GLY A CA 1
ATOM 735 C C . GLY A 1 97 ? -9.445 13.290 15.883 1.00 87.00 97 GLY A C 1
ATOM 736 O O . GLY A 1 97 ? -9.179 14.096 14.998 1.00 87.00 97 GLY A O 1
ATOM 737 N N . ASP A 1 98 ? -8.794 13.294 17.051 1.00 86.88 98 ASP A N 1
ATOM 738 C CA . ASP A 1 98 ? -7.643 14.147 17.368 1.00 86.88 98 ASP A CA 1
ATOM 739 C C . ASP A 1 98 ? -6.323 13.656 16.729 1.00 86.88 98 ASP A C 1
ATOM 741 O O . ASP A 1 98 ? -5.332 14.393 16.698 1.00 86.88 98 ASP A O 1
ATOM 745 N N . GLY A 1 99 ? -6.294 12.433 16.185 1.00 84.94 99 GLY A N 1
ATOM 746 C CA . GLY A 1 99 ? -5.107 11.806 15.601 1.00 84.94 99 GLY A CA 1
ATOM 747 C C . GLY A 1 99 ? -4.006 11.445 16.612 1.00 84.94 99 GLY A C 1
ATOM 748 O O . GLY A 1 99 ? -2.859 11.239 16.206 1.00 84.94 99 GLY A O 1
ATOM 749 N N . VAL A 1 100 ? -4.324 11.404 17.909 1.00 86.81 100 VAL A N 1
ATOM 750 C CA . VAL A 1 100 ? -3.430 11.064 19.031 1.00 86.81 100 VAL A CA 1
ATOM 751 C C . VAL A 1 100 ? -4.007 9.924 19.863 1.00 86.81 100 VAL A C 1
ATOM 753 O O . VAL A 1 100 ? -3.285 8.974 20.159 1.00 86.81 100 VAL A O 1
ATOM 756 N N . SER A 1 101 ? -5.290 10.007 20.208 1.00 89.69 101 SER A N 1
ATOM 757 C CA . SER A 1 101 ? -6.046 9.042 21.004 1.00 89.69 101 SER A CA 1
ATOM 758 C C . SER A 1 101 ? -6.401 7.816 20.166 1.00 89.69 101 SER A C 1
ATOM 760 O O . SER A 1 101 ? -7.556 7.583 19.829 1.00 89.69 101 SER A O 1
ATOM 762 N N . LEU A 1 102 ? -5.383 7.061 19.763 1.00 89.94 102 LEU A N 1
ATOM 763 C CA . LEU A 1 102 ? -5.512 5.945 18.833 1.00 89.94 102 LEU A CA 1
ATOM 764 C C . LEU A 1 102 ? -5.147 4.618 19.505 1.00 89.94 102 LEU A C 1
ATOM 766 O O . LEU A 1 102 ? -4.325 4.602 20.429 1.00 89.94 102 LEU A O 1
ATOM 770 N N . PRO A 1 103 ? -5.679 3.496 18.992 1.00 89.88 103 PRO A N 1
ATOM 771 C CA . PRO A 1 103 ? -5.211 2.175 19.372 1.00 89.88 103 PRO A CA 1
ATOM 772 C C . PRO A 1 103 ? -3.692 2.037 19.177 1.00 89.88 103 PRO A C 1
ATOM 774 O O . PRO A 1 103 ? -3.139 2.577 18.207 1.00 89.88 103 PRO A O 1
ATOM 777 N N . PRO A 1 104 ? -2.995 1.311 20.067 1.00 89.88 104 PRO A N 1
ATOM 778 C CA . PRO A 1 104 ? -1.559 1.111 19.954 1.00 89.88 104 PRO A CA 1
ATOM 779 C C . PRO A 1 104 ? -1.208 0.323 18.688 1.00 89.88 104 PRO A C 1
ATOM 781 O O . PRO A 1 104 ? -1.926 -0.578 18.254 1.00 89.88 104 PRO A O 1
ATOM 784 N N . PHE A 1 105 ? -0.060 0.649 18.097 1.00 88.44 105 PHE A N 1
ATOM 785 C CA . PHE A 1 105 ? 0.440 -0.066 16.930 1.00 88.44 105 PHE A CA 1
ATOM 786 C C . PHE A 1 105 ? 0.948 -1.456 17.310 1.00 88.44 105 PHE A C 1
ATOM 788 O O . PHE A 1 105 ? 1.822 -1.580 18.166 1.00 88.44 105 PHE A O 1
ATOM 795 N N . VAL A 1 106 ? 0.477 -2.478 16.597 1.00 89.88 106 VAL A N 1
ATOM 796 C CA . VAL A 1 106 ? 1.008 -3.842 16.696 1.00 89.88 106 VAL A CA 1
ATOM 797 C C . VAL A 1 106 ? 2.125 -4.007 15.654 1.00 89.88 106 VAL A C 1
ATOM 799 O O . VAL A 1 106 ? 1.840 -3.877 14.458 1.00 89.88 106 VAL A O 1
ATOM 802 N N . PRO A 1 107 ? 3.387 -4.260 16.060 1.00 89.06 107 PRO A N 1
ATOM 803 C CA . PRO A 1 107 ? 4.517 -4.356 15.133 1.00 89.06 107 PRO A CA 1
ATOM 804 C C . PRO A 1 107 ? 4.294 -5.373 14.011 1.00 89.06 107 PRO A C 1
ATOM 806 O O . PRO A 1 107 ? 4.435 -5.018 12.843 1.00 89.06 107 PRO A O 1
ATOM 809 N N . ASP A 1 108 ? 3.839 -6.579 14.347 1.00 87.69 108 ASP A N 1
ATOM 810 C CA . ASP A 1 108 ? 3.630 -7.658 13.376 1.00 87.69 108 ASP A CA 1
ATOM 811 C C . ASP A 1 108 ? 2.593 -7.282 12.307 1.00 87.69 108 ASP A C 1
ATOM 813 O O . ASP A 1 108 ? 2.814 -7.474 11.111 1.00 87.69 108 ASP A O 1
ATOM 817 N N . ALA A 1 109 ? 1.490 -6.643 12.708 1.00 87.88 109 ALA A N 1
ATOM 818 C CA . ALA A 1 109 ? 0.470 -6.167 11.773 1.00 87.88 109 ALA A CA 1
ATOM 819 C C . ALA A 1 109 ? 1.016 -5.076 10.834 1.00 87.88 109 ALA A C 1
ATOM 821 O O . ALA A 1 109 ? 0.717 -5.065 9.637 1.00 87.88 109 ALA A O 1
ATOM 822 N N . LEU A 1 110 ? 1.858 -4.173 11.352 1.00 91.19 110 LEU A N 1
ATOM 823 C CA . LEU A 1 110 ? 2.526 -3.159 10.535 1.00 91.19 110 LEU A CA 1
ATOM 824 C C . LEU A 1 110 ? 3.521 -3.770 9.549 1.00 91.19 110 LEU A C 1
ATOM 826 O O . LEU A 1 110 ? 3.657 -3.258 8.434 1.00 91.19 110 LEU A O 1
ATOM 830 N N . GLU A 1 111 ? 4.224 -4.832 9.934 1.00 91.94 111 GLU A N 1
ATOM 831 C CA . GLU A 1 111 ? 5.135 -5.543 9.040 1.00 91.94 111 GLU A CA 1
ATOM 832 C C . GLU A 1 111 ? 4.387 -6.241 7.909 1.00 91.94 111 GLU A C 1
ATOM 834 O O . GLU A 1 111 ? 4.806 -6.136 6.753 1.00 91.94 111 GLU A O 1
ATOM 839 N N . LEU A 1 112 ? 3.253 -6.877 8.208 1.00 91.69 112 LEU A N 1
ATOM 840 C CA . LEU A 1 112 ? 2.392 -7.491 7.198 1.00 91.69 112 LEU A CA 1
ATOM 841 C C . LEU A 1 112 ? 1.816 -6.449 6.236 1.00 91.69 112 LEU A C 1
ATOM 843 O O . LEU A 1 112 ? 1.907 -6.625 5.022 1.00 91.69 112 LEU A O 1
ATOM 847 N N . LEU A 1 113 ? 1.317 -5.318 6.743 1.00 91.38 113 LEU A N 1
ATOM 848 C CA . LEU A 1 113 ? 0.858 -4.208 5.898 1.00 91.38 113 LEU A CA 1
ATOM 849 C C . LEU A 1 113 ? 1.989 -3.637 5.042 1.00 91.38 113 LEU A C 1
ATOM 851 O O . LEU A 1 113 ? 1.812 -3.381 3.854 1.00 91.38 113 LEU A O 1
ATOM 855 N N . THR A 1 114 ? 3.179 -3.482 5.618 1.00 92.00 114 THR A N 1
ATOM 856 C CA . THR A 1 114 ? 4.366 -3.037 4.881 1.00 92.00 114 THR A CA 1
ATOM 857 C C . THR A 1 114 ? 4.737 -4.035 3.784 1.00 92.00 114 THR A C 1
ATOM 859 O O . THR A 1 114 ? 5.091 -3.622 2.680 1.00 92.00 114 THR A O 1
ATOM 862 N N . ALA A 1 115 ? 4.657 -5.338 4.059 1.00 89.94 115 ALA A N 1
ATOM 863 C CA . ALA A 1 115 ? 4.909 -6.383 3.075 1.00 89.94 115 ALA A CA 1
ATOM 864 C C . ALA A 1 115 ? 3.869 -6.354 1.948 1.00 89.94 115 ALA A C 1
ATOM 866 O O . ALA A 1 115 ? 4.261 -6.396 0.785 1.00 89.94 115 ALA A O 1
ATOM 867 N N . ARG A 1 116 ? 2.578 -6.204 2.277 1.00 90.00 116 ARG A N 1
ATOM 868 C CA . ARG A 1 116 ? 1.476 -6.100 1.307 1.00 90.00 116 ARG A CA 1
ATOM 869 C C . ARG A 1 116 ? 1.641 -4.881 0.398 1.00 90.00 116 ARG A C 1
ATOM 871 O O . ARG A 1 116 ? 1.671 -5.034 -0.815 1.00 90.00 116 ARG A O 1
ATOM 878 N N . ILE A 1 117 ? 1.865 -3.696 0.971 1.00 90.12 117 ILE A N 1
ATOM 879 C CA . ILE A 1 117 ? 2.055 -2.450 0.207 1.00 90.12 117 ILE A CA 1
ATOM 880 C C . ILE A 1 117 ? 3.302 -2.538 -0.688 1.00 90.12 117 ILE A C 1
ATOM 882 O O . ILE A 1 117 ? 3.261 -2.119 -1.842 1.00 90.12 117 ILE A O 1
ATOM 886 N N . ASN A 1 118 ? 4.419 -3.091 -0.196 1.00 89.19 118 ASN A N 1
ATOM 887 C CA . ASN A 1 118 ? 5.613 -3.288 -1.029 1.00 89.19 118 ASN A CA 1
ATOM 888 C C . ASN A 1 118 ? 5.366 -4.288 -2.160 1.00 89.19 118 ASN A C 1
ATOM 890 O O . ASN A 1 118 ? 5.836 -4.054 -3.273 1.00 89.19 118 ASN A O 1
ATOM 894 N N . TYR A 1 119 ? 4.654 -5.382 -1.884 1.00 85.88 119 TYR A N 1
ATOM 895 C CA . TYR A 1 119 ? 4.289 -6.369 -2.895 1.00 85.88 119 TYR A CA 1
ATOM 896 C C . TYR A 1 119 ? 3.442 -5.724 -4.000 1.00 85.88 119 TYR A C 1
ATOM 898 O O . TYR A 1 119 ? 3.778 -5.850 -5.176 1.00 85.88 119 TYR A O 1
ATOM 906 N N . ASP A 1 120 ? 2.432 -4.937 -3.630 1.00 82.69 120 ASP A N 1
ATOM 907 C CA . ASP A 1 120 ? 1.541 -4.269 -4.583 1.00 82.69 120 ASP A CA 1
ATOM 908 C C . ASP A 1 120 ? 2.258 -3.186 -5.407 1.00 82.69 120 ASP A C 1
ATOM 910 O O . ASP A 1 120 ? 2.055 -3.101 -6.618 1.00 82.69 120 ASP A O 1
ATOM 914 N N . LEU A 1 121 ? 3.170 -2.412 -4.802 1.00 81.75 121 LEU A N 1
ATOM 915 C CA . LEU A 1 121 ? 4.014 -1.450 -5.532 1.00 81.75 121 LEU A CA 1
ATOM 916 C C . LEU A 1 121 ? 4.961 -2.129 -6.522 1.00 81.75 121 LEU A C 1
ATOM 918 O O . LEU A 1 121 ? 5.221 -1.602 -7.602 1.00 81.75 121 LEU A O 1
ATOM 922 N N . THR A 1 122 ? 5.494 -3.284 -6.136 1.00 74.38 122 THR A N 1
ATOM 923 C CA . THR A 1 122 ? 6.491 -4.017 -6.918 1.00 74.38 122 THR A CA 1
ATOM 924 C C . THR A 1 122 ? 5.842 -4.849 -8.024 1.00 74.38 122 THR A C 1
ATOM 926 O O . THR A 1 122 ? 6.427 -5.040 -9.085 1.00 74.38 122 THR A O 1
ATOM 929 N N . GLY A 1 123 ? 4.621 -5.335 -7.813 1.00 64.81 123 GLY A N 1
ATOM 930 C CA . GLY A 1 123 ? 3.862 -6.064 -8.825 1.00 64.81 123 GLY A CA 1
ATOM 931 C C . GLY A 1 123 ? 3.290 -5.169 -9.928 1.00 64.81 123 GLY A C 1
ATOM 932 O O . GLY A 1 123 ? 2.924 -5.666 -10.990 1.00 64.81 123 GLY A O 1
ATOM 933 N N . ASN A 1 124 ? 3.208 -3.851 -9.713 1.00 63.81 124 ASN A N 1
ATOM 934 C CA . ASN A 1 124 ? 2.508 -2.962 -10.633 1.00 63.81 124 ASN A CA 1
ATOM 935 C C . ASN A 1 124 ? 3.380 -2.559 -11.837 1.00 63.81 124 ASN A C 1
ATOM 937 O O . ASN A 1 124 ? 4.243 -1.684 -11.753 1.00 63.81 124 ASN A O 1
ATOM 941 N N . GLY A 1 125 ? 3.146 -3.202 -12.984 1.00 61.94 125 GLY A N 1
ATOM 942 C CA . GLY A 1 125 ? 3.627 -2.741 -14.289 1.00 61.94 125 GLY A CA 1
ATOM 943 C C . GLY A 1 125 ? 5.135 -2.846 -14.531 1.00 61.94 125 GLY A C 1
ATOM 944 O O . GLY A 1 125 ? 5.605 -2.340 -15.547 1.00 61.94 125 GLY A O 1
ATOM 945 N N . ILE A 1 126 ? 5.899 -3.501 -13.651 1.00 68.12 126 ILE A N 1
ATOM 946 C CA . ILE A 1 126 ? 7.345 -3.690 -13.841 1.00 68.12 126 ILE A CA 1
ATOM 947 C C . ILE A 1 126 ? 7.639 -4.469 -15.122 1.00 68.12 126 ILE A C 1
ATOM 949 O O . ILE A 1 126 ? 8.530 -4.068 -15.857 1.00 68.12 126 ILE A O 1
ATOM 953 N N . GLU A 1 127 ? 6.859 -5.501 -15.446 1.00 68.81 127 GLU A N 1
ATOM 954 C CA . GLU A 1 127 ? 7.024 -6.268 -16.689 1.00 68.81 127 GLU A CA 1
ATOM 955 C C . GLU A 1 127 ? 6.815 -5.397 -17.930 1.00 68.81 127 GLU A C 1
ATOM 957 O O . GLU A 1 127 ? 7.665 -5.373 -18.815 1.00 68.81 127 GLU A O 1
ATOM 962 N N . LYS A 1 128 ? 5.739 -4.596 -17.960 1.00 70.62 128 LYS A N 1
ATOM 963 C CA . LYS A 1 128 ? 5.470 -3.662 -19.064 1.00 70.62 128 LYS A CA 1
ATOM 964 C C . LYS A 1 128 ? 6.565 -2.596 -19.169 1.00 70.62 128 LYS A C 1
ATOM 966 O O . LYS A 1 128 ? 7.029 -2.307 -20.263 1.00 70.62 128 LYS A O 1
ATOM 971 N N . ARG A 1 129 ? 7.019 -2.030 -18.044 1.00 74.50 129 ARG A N 1
ATOM 972 C CA . ARG A 1 129 ? 8.098 -1.022 -18.020 1.00 74.50 129 ARG A CA 1
ATOM 973 C C . ARG A 1 129 ? 9.439 -1.607 -18.452 1.00 74.50 129 ARG A C 1
ATOM 975 O O . ARG A 1 129 ? 10.164 -0.928 -19.164 1.00 74.50 129 ARG A O 1
ATOM 982 N N . LEU A 1 130 ? 9.749 -2.842 -18.063 1.00 75.94 130 LEU A N 1
ATOM 983 C CA . LEU A 1 130 ? 10.922 -3.577 -18.537 1.00 75.94 130 LEU A CA 1
ATOM 984 C C . LEU A 1 130 ? 10.831 -3.862 -20.029 1.00 75.94 130 LEU A C 1
ATOM 986 O O . LEU A 1 130 ? 11.817 -3.661 -20.722 1.00 75.94 130 LEU A O 1
ATOM 990 N N . LEU A 1 131 ? 9.660 -4.267 -20.524 1.00 81.38 131 LEU A N 1
ATOM 991 C CA . LEU A 1 131 ? 9.443 -4.486 -21.949 1.00 81.38 131 LEU A CA 1
ATOM 992 C C . LEU A 1 131 ? 9.653 -3.190 -22.740 1.00 81.38 131 LEU A C 1
ATOM 994 O O . LEU A 1 131 ? 10.435 -3.173 -23.683 1.00 81.38 131 LEU A O 1
ATOM 998 N N . PHE A 1 132 ? 9.031 -2.084 -22.322 1.00 83.50 132 PHE A N 1
ATOM 999 C CA . PHE A 1 132 ? 9.236 -0.783 -22.961 1.00 83.50 132 PHE A CA 1
ATOM 1000 C C . PHE A 1 132 ? 10.682 -0.293 -22.844 1.00 83.50 132 PHE A C 1
ATOM 1002 O O . PHE A 1 132 ? 11.219 0.227 -23.817 1.00 83.50 132 PHE A O 1
ATOM 1009 N N . ALA A 1 133 ? 11.336 -0.488 -21.696 1.00 81.75 133 ALA A N 1
ATOM 1010 C CA . ALA A 1 133 ? 12.746 -0.150 -21.522 1.00 81.75 133 ALA A CA 1
ATOM 1011 C C . ALA A 1 133 ? 13.646 -0.996 -22.433 1.00 81.75 133 ALA A C 1
ATOM 1013 O O . ALA A 1 133 ? 14.581 -0.464 -23.022 1.00 81.75 133 ALA A O 1
ATOM 1014 N N . ALA A 1 134 ? 13.344 -2.285 -22.594 1.00 83.56 134 ALA A N 1
ATOM 1015 C CA . ALA A 1 134 ? 14.076 -3.174 -23.483 1.00 83.56 134 ALA A CA 1
ATOM 1016 C C . ALA A 1 134 ? 13.884 -2.793 -24.955 1.00 83.56 134 ALA A C 1
ATOM 1018 O O . ALA A 1 134 ? 14.859 -2.752 -25.705 1.00 83.56 134 ALA A O 1
ATOM 1019 N N . LEU A 1 135 ? 12.661 -2.438 -25.359 1.00 86.38 135 LEU A N 1
ATOM 1020 C CA . LEU A 1 135 ? 12.375 -1.923 -26.699 1.00 86.38 135 LEU A CA 1
ATOM 1021 C C . LEU A 1 135 ? 13.105 -0.601 -26.959 1.00 86.38 135 LEU A C 1
ATOM 1023 O O . LEU A 1 135 ? 13.763 -0.468 -27.986 1.00 86.38 135 LEU A O 1
ATOM 1027 N N . ALA A 1 136 ? 13.051 0.343 -26.018 1.00 82.75 136 ALA A N 1
ATOM 1028 C CA . ALA A 1 136 ? 13.742 1.625 -26.132 1.00 82.75 136 ALA A CA 1
ATOM 1029 C C . ALA A 1 136 ? 15.268 1.455 -26.193 1.00 82.75 136 ALA A C 1
ATOM 1031 O O . ALA A 1 136 ? 15.917 2.082 -27.025 1.00 82.75 136 ALA A O 1
ATOM 1032 N N . ALA A 1 137 ? 15.836 0.573 -25.364 1.00 84.06 137 ALA A N 1
ATOM 1033 C CA . ALA A 1 137 ? 17.260 0.249 -25.396 1.00 84.06 137 ALA A CA 1
ATOM 1034 C C . ALA A 1 137 ? 17.662 -0.380 -26.737 1.00 84.06 137 ALA A C 1
ATOM 1036 O O . ALA A 1 137 ? 18.660 0.015 -27.327 1.00 84.06 137 ALA A O 1
ATOM 1037 N N . THR A 1 138 ? 16.859 -1.311 -27.254 1.00 82.62 138 THR A N 1
ATOM 1038 C CA . THR A 1 138 ? 17.118 -1.966 -28.546 1.00 82.62 138 THR A CA 1
ATOM 1039 C C . THR A 1 138 ? 17.043 -0.973 -29.705 1.00 82.62 138 THR A C 1
ATOM 1041 O O . THR A 1 138 ? 17.953 -0.927 -30.529 1.00 82.62 138 THR A O 1
ATOM 1044 N N . ALA A 1 139 ? 16.006 -0.132 -29.744 1.00 83.50 139 ALA A N 1
ATOM 1045 C CA . ALA A 1 139 ? 15.850 0.899 -30.768 1.00 83.50 139 ALA A CA 1
ATOM 1046 C C . ALA A 1 139 ? 16.967 1.955 -30.700 1.00 83.50 139 ALA A C 1
ATOM 1048 O O . ALA A 1 139 ? 17.516 2.332 -31.732 1.00 83.50 139 ALA A O 1
ATOM 1049 N N . GLY A 1 140 ? 17.344 2.392 -29.493 1.00 79.94 140 GLY A N 1
ATOM 1050 C CA . GLY A 1 140 ? 18.440 3.338 -29.283 1.00 79.94 140 GLY A CA 1
ATOM 1051 C C . GLY A 1 140 ? 19.788 2.781 -29.742 1.00 79.94 140 GLY A C 1
ATOM 1052 O O . GLY A 1 140 ? 20.509 3.450 -30.478 1.00 79.94 140 GLY A O 1
ATOM 1053 N N . SER A 1 141 ? 20.100 1.532 -29.387 1.00 78.69 141 SER A N 1
ATOM 1054 C CA . SER A 1 141 ? 21.322 0.860 -29.842 1.00 78.69 141 SER A CA 1
ATOM 1055 C C . SER A 1 141 ? 21.356 0.680 -31.363 1.00 78.69 141 SER A C 1
ATOM 1057 O O . SER A 1 141 ? 22.400 0.900 -31.974 1.00 78.69 141 SER A O 1
ATOM 1059 N N . ALA A 1 142 ? 20.226 0.337 -31.990 1.00 77.38 142 ALA A N 1
ATOM 1060 C CA . ALA A 1 142 ? 20.133 0.230 -33.446 1.00 77.38 142 ALA A CA 1
ATOM 1061 C C . ALA A 1 142 ? 20.342 1.586 -34.142 1.00 77.38 142 ALA A C 1
ATOM 1063 O O . ALA A 1 142 ? 21.067 1.659 -35.131 1.00 77.38 142 ALA A O 1
ATOM 1064 N N . ALA A 1 143 ? 19.765 2.6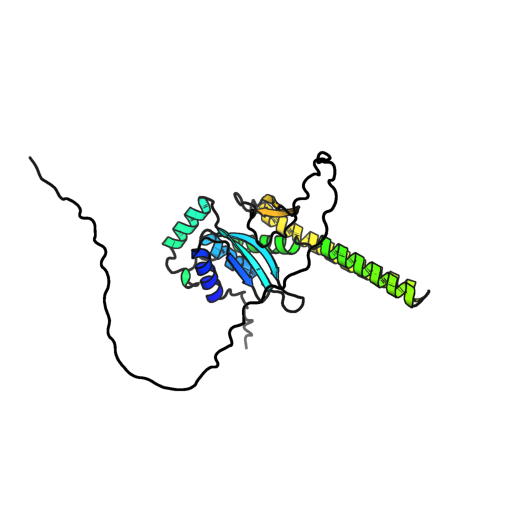68 -33.609 1.00 79.25 143 ALA A N 1
ATOM 1065 C CA . ALA A 1 143 ? 19.939 4.012 -34.157 1.00 79.25 143 ALA A CA 1
ATOM 1066 C C . ALA A 1 143 ? 21.408 4.474 -34.114 1.00 79.25 143 ALA A C 1
ATOM 1068 O O . ALA A 1 143 ? 21.908 4.995 -35.109 1.00 79.25 143 ALA A O 1
ATOM 1069 N N . VAL A 1 144 ? 22.114 4.221 -33.005 1.00 76.00 144 VAL A N 1
ATOM 1070 C CA . VAL A 1 144 ? 23.554 4.522 -32.868 1.00 76.00 144 VAL A CA 1
ATOM 1071 C C . VAL A 1 144 ? 24.390 3.704 -33.858 1.00 76.00 144 VAL A C 1
ATOM 1073 O O . VAL A 1 144 ? 25.276 4.242 -34.516 1.00 76.00 144 VAL A O 1
ATOM 1076 N N . ALA A 1 145 ? 24.079 2.415 -34.022 1.00 75.88 145 ALA A N 1
ATOM 1077 C CA . ALA A 1 145 ? 24.797 1.537 -34.946 1.00 75.88 145 ALA A CA 1
ATOM 1078 C C . ALA A 1 145 ? 24.663 1.962 -36.423 1.00 75.88 145 ALA A C 1
ATOM 1080 O O . ALA A 1 145 ? 25.599 1.777 -37.198 1.00 75.88 145 ALA A O 1
ATOM 1081 N N . VAL A 1 146 ? 23.516 2.531 -36.814 1.00 78.75 146 VAL A N 1
ATOM 1082 C CA . VAL A 1 146 ? 23.268 3.009 -38.186 1.00 78.75 146 VAL A CA 1
ATOM 1083 C C . VAL A 1 146 ? 23.955 4.353 -38.467 1.00 78.75 146 VAL A C 1
ATOM 1085 O O . VAL A 1 146 ? 24.315 4.608 -39.613 1.00 78.75 146 VAL A O 1
ATOM 1088 N N . GLN A 1 147 ? 24.160 5.201 -37.453 1.00 77.19 147 GLN A N 1
ATOM 1089 C CA . GLN A 1 147 ? 24.740 6.540 -37.636 1.00 77.19 147 GLN A CA 1
ATOM 1090 C C . GLN A 1 147 ? 26.277 6.546 -37.750 1.00 77.19 147 GLN A C 1
ATOM 1092 O O . GLN A 1 147 ? 26.799 7.302 -38.564 1.00 77.19 147 GLN A O 1
ATOM 1097 N N . ASP A 1 148 ? 26.992 5.696 -37.002 1.00 68.31 148 ASP A N 1
ATOM 1098 C CA . ASP A 1 148 ? 28.461 5.801 -36.845 1.00 68.31 148 ASP A CA 1
ATOM 1099 C C . ASP A 1 148 ? 29.292 4.699 -37.562 1.00 68.31 148 ASP A C 1
ATOM 1101 O O . ASP A 1 148 ? 30.523 4.690 -37.493 1.00 68.31 148 ASP A O 1
ATOM 1105 N N . GLY A 1 149 ? 28.667 3.758 -38.283 1.00 63.25 149 GLY A N 1
ATOM 1106 C CA . GLY A 1 149 ? 29.379 2.741 -39.082 1.00 63.25 149 GLY A CA 1
ATOM 1107 C C . GLY A 1 149 ? 30.020 1.586 -38.281 1.00 63.25 149 GLY A C 1
ATOM 1108 O O . GLY A 1 149 ? 29.700 1.344 -37.118 1.00 63.25 149 GLY A O 1
ATOM 1109 N N . SER A 1 150 ? 30.912 0.807 -38.917 1.00 64.06 150 SER A N 1
ATOM 1110 C CA . SER A 1 150 ? 31.357 -0.529 -38.446 1.00 64.06 150 SER A CA 1
ATOM 1111 C C . SER A 1 150 ? 31.989 -0.567 -37.045 1.00 64.06 150 SER A C 1
ATOM 1113 O O . SER A 1 150 ? 31.850 -1.571 -36.346 1.00 64.06 150 SER A O 1
ATOM 1115 N N . GLY A 1 151 ? 32.633 0.519 -36.601 1.00 66.81 151 GLY A N 1
ATOM 1116 C CA . GLY A 1 151 ? 33.201 0.635 -35.252 1.00 66.81 151 GLY A CA 1
ATOM 1117 C C . GLY A 1 151 ? 32.155 0.856 -34.151 1.00 66.81 151 GLY A C 1
ATOM 1118 O O . GLY A 1 151 ? 32.342 0.403 -33.021 1.00 66.81 151 GLY A O 1
ATOM 1119 N N . ALA A 1 152 ? 31.026 1.490 -34.474 1.00 69.94 152 ALA A N 1
ATOM 1120 C CA . ALA A 1 152 ? 29.951 1.751 -33.521 1.00 69.94 152 ALA A CA 1
ATOM 1121 C C . ALA A 1 152 ? 29.042 0.547 -33.288 1.00 69.94 152 ALA A C 1
ATOM 1123 O O . ALA A 1 152 ? 28.443 0.444 -32.224 1.00 69.94 152 ALA A O 1
ATOM 1124 N N . LEU A 1 153 ? 28.990 -0.409 -34.219 1.00 75.69 153 LEU A N 1
ATOM 1125 C CA . LEU A 1 153 ? 28.267 -1.672 -34.038 1.00 75.69 153 LEU A CA 1
ATOM 1126 C C . LEU A 1 153 ? 28.776 -2.469 -32.827 1.00 75.69 153 LEU A C 1
ATOM 1128 O O . LEU A 1 153 ? 27.972 -2.974 -32.043 1.00 75.69 153 LEU A O 1
ATOM 1132 N N . LEU A 1 154 ? 30.099 -2.539 -32.636 1.00 81.62 154 LEU A N 1
ATOM 1133 C CA . LEU A 1 154 ? 30.697 -3.237 -31.492 1.00 81.62 154 LEU A CA 1
ATOM 1134 C C . LEU A 1 154 ? 30.351 -2.543 -30.168 1.00 81.62 154 LEU A C 1
ATOM 1136 O O . LEU A 1 154 ? 29.913 -3.201 -29.223 1.00 81.62 154 LEU A O 1
ATOM 1140 N N . TRP A 1 155 ? 30.493 -1.216 -30.108 1.00 78.69 155 TRP A N 1
ATOM 1141 C CA . TRP A 1 155 ? 30.191 -0.436 -28.904 1.00 78.69 155 TRP A CA 1
ATOM 1142 C C . TRP A 1 155 ? 28.693 -0.377 -28.590 1.00 78.69 155 TRP A C 1
ATOM 1144 O O . TRP A 1 155 ? 28.311 -0.518 -27.429 1.00 78.69 155 TRP A O 1
ATOM 1154 N N . ALA A 1 156 ? 27.835 -0.249 -29.604 1.00 79.31 156 ALA A N 1
ATOM 1155 C CA . ALA A 1 156 ? 26.383 -0.288 -29.454 1.00 79.31 156 ALA A CA 1
ATOM 1156 C C . ALA A 1 156 ? 25.899 -1.668 -28.986 1.00 79.31 156 ALA A C 1
ATOM 1158 O O . ALA A 1 156 ? 25.026 -1.741 -28.120 1.00 79.31 156 ALA A O 1
ATOM 1159 N N . GLY A 1 157 ? 26.494 -2.751 -29.500 1.00 80.81 157 GLY A N 1
ATOM 1160 C CA . GLY A 1 157 ? 26.235 -4.117 -29.044 1.00 80.81 157 GLY A CA 1
ATOM 1161 C C . GLY A 1 157 ? 26.663 -4.340 -27.592 1.00 80.81 157 GLY A C 1
ATOM 1162 O O . GLY A 1 157 ? 25.880 -4.852 -26.793 1.00 80.81 157 GLY A O 1
ATOM 1163 N N . LEU A 1 158 ? 27.864 -3.889 -27.214 1.00 86.56 158 LEU A N 1
ATOM 1164 C CA . LEU A 1 158 ? 28.349 -3.934 -25.827 1.00 86.56 158 LEU A CA 1
ATOM 1165 C C . LEU A 1 158 ? 27.447 -3.142 -24.874 1.00 86.56 158 LEU A C 1
ATOM 1167 O O . LEU A 1 158 ? 27.069 -3.653 -23.819 1.00 86.56 158 LEU A O 1
ATOM 1171 N N . LEU A 1 159 ? 27.058 -1.923 -25.257 1.00 84.75 159 LEU A N 1
ATOM 1172 C CA . LEU A 1 159 ? 26.140 -1.092 -24.480 1.00 84.75 159 LEU A CA 1
ATOM 1173 C C . LEU A 1 159 ? 24.765 -1.755 -24.344 1.00 84.75 159 LEU A C 1
ATOM 1175 O O . LEU A 1 159 ? 24.194 -1.759 -23.256 1.00 84.75 159 LEU A O 1
ATOM 1179 N N . TRP A 1 160 ? 24.246 -2.357 -25.415 1.00 88.31 160 TRP A N 1
ATOM 1180 C CA . TRP A 1 160 ? 22.977 -3.080 -25.382 1.00 88.31 160 TRP A CA 1
ATOM 1181 C C . TRP A 1 160 ? 23.027 -4.280 -24.433 1.00 88.31 160 TRP A C 1
ATOM 1183 O O . TRP A 1 160 ? 22.151 -4.419 -23.580 1.00 88.31 160 TRP A O 1
ATOM 1193 N N . VAL A 1 161 ? 24.074 -5.111 -24.519 1.00 89.12 161 VAL A N 1
ATOM 1194 C CA . VAL A 1 161 ? 24.272 -6.256 -23.612 1.00 89.12 161 VAL A CA 1
ATOM 1195 C C . VAL A 1 161 ? 24.383 -5.779 -22.166 1.00 89.12 161 VAL A C 1
ATOM 1197 O O . VAL A 1 161 ? 23.772 -6.374 -21.279 1.00 89.12 161 VAL A O 1
ATOM 1200 N N . LEU A 1 162 ? 25.101 -4.680 -21.917 1.00 88.94 162 LEU A N 1
ATOM 1201 C CA . LEU A 1 162 ? 25.206 -4.083 -20.588 1.00 88.94 162 LEU A CA 1
ATOM 1202 C C . LEU A 1 162 ? 23.836 -3.620 -20.066 1.00 88.94 162 LEU A C 1
ATOM 1204 O O . LEU A 1 162 ? 23.476 -3.934 -18.931 1.00 88.94 162 LEU A O 1
ATOM 1208 N N . LEU A 1 163 ? 23.042 -2.928 -20.891 1.00 84.44 163 LEU A N 1
ATOM 1209 C CA . LEU A 1 163 ? 21.690 -2.486 -20.537 1.00 84.44 163 LEU A CA 1
ATOM 1210 C C . LEU A 1 163 ? 20.759 -3.672 -20.257 1.00 84.44 163 LEU A C 1
ATOM 1212 O O . LEU A 1 163 ? 20.060 -3.669 -19.242 1.00 84.44 163 LEU A O 1
ATOM 1216 N N . MET A 1 164 ? 20.784 -4.709 -21.099 1.00 85.00 164 MET A N 1
ATOM 1217 C CA . MET A 1 164 ? 20.017 -5.939 -20.877 1.00 85.00 164 MET A CA 1
ATOM 1218 C C . MET A 1 164 ? 20.465 -6.666 -19.608 1.00 85.00 164 MET A C 1
ATOM 1220 O O . MET A 1 164 ? 19.623 -7.151 -18.852 1.00 85.00 164 MET A O 1
ATOM 1224 N N . GLY A 1 165 ? 21.769 -6.691 -19.326 1.00 86.62 165 GLY A N 1
ATOM 1225 C CA . GLY A 1 165 ? 22.330 -7.246 -18.097 1.00 86.62 165 GLY A CA 1
ATOM 1226 C C . GLY A 1 165 ? 21.820 -6.523 -16.850 1.00 86.62 165 GLY A C 1
ATOM 1227 O O . GLY A 1 165 ? 21.343 -7.168 -15.917 1.00 86.62 165 GLY A O 1
ATOM 1228 N N . ILE A 1 166 ? 21.833 -5.185 -16.852 1.00 85.12 166 ILE A N 1
ATOM 1229 C CA . ILE A 1 166 ? 21.316 -4.361 -15.746 1.00 85.12 166 ILE A CA 1
ATOM 1230 C C . ILE A 1 166 ? 19.806 -4.572 -15.564 1.00 85.12 166 ILE A C 1
ATOM 1232 O O . ILE A 1 166 ? 19.343 -4.763 -14.436 1.00 85.12 166 ILE A O 1
ATOM 1236 N N . LEU A 1 167 ? 19.036 -4.581 -16.657 1.00 82.31 167 LEU A N 1
ATOM 1237 C CA . LEU A 1 167 ? 17.587 -4.806 -16.632 1.00 82.31 167 LEU A CA 1
ATOM 1238 C C . LEU A 1 167 ? 17.239 -6.205 -16.101 1.00 82.31 167 LEU A C 1
ATOM 1240 O O . LEU A 1 167 ? 16.406 -6.333 -15.199 1.00 82.31 167 LEU A O 1
ATOM 1244 N N . GLY A 1 168 ? 17.908 -7.245 -16.603 1.00 81.31 168 GLY A N 1
ATOM 1245 C CA . GLY A 1 168 ? 17.717 -8.630 -16.171 1.00 81.31 168 GLY A CA 1
ATOM 1246 C C . GLY A 1 168 ? 18.107 -8.848 -14.709 1.00 81.31 168 GLY A C 1
ATOM 1247 O O . GLY A 1 168 ? 17.365 -9.475 -13.948 1.00 81.31 168 GLY A O 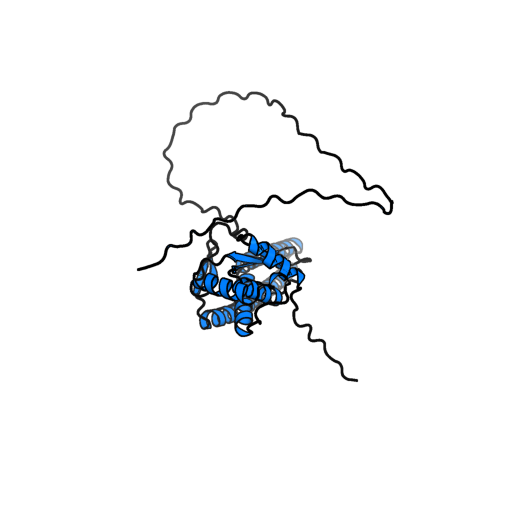1
ATOM 1248 N N . PHE A 1 169 ? 19.226 -8.264 -14.274 1.00 85.25 169 PHE A N 1
ATOM 1249 C CA . PHE A 1 169 ? 19.661 -8.322 -12.880 1.00 85.25 169 PHE A CA 1
ATOM 1250 C C . PHE A 1 169 ? 18.677 -7.593 -11.956 1.00 85.25 169 PHE A C 1
ATOM 1252 O O . PHE A 1 169 ? 18.242 -8.151 -10.945 1.00 85.25 169 PHE A O 1
ATOM 1259 N N . GLY A 1 170 ? 18.241 -6.387 -12.332 1.00 77.69 170 GLY A N 1
ATOM 1260 C CA . GLY A 1 170 ? 17.208 -5.643 -11.614 1.00 77.69 170 GLY A CA 1
ATOM 1261 C C . GLY A 1 170 ? 15.915 -6.449 -11.467 1.00 77.69 170 GLY A C 1
ATOM 1262 O O . GLY A 1 170 ? 15.378 -6.559 -10.361 1.00 77.69 170 GLY A O 1
ATOM 1263 N N . PHE A 1 171 ? 15.460 -7.093 -12.545 1.00 80.50 171 PHE A N 1
ATOM 1264 C CA . PHE A 1 171 ? 14.286 -7.967 -12.536 1.00 80.50 171 PHE A CA 1
ATOM 1265 C C . PHE A 1 171 ? 14.443 -9.155 -11.579 1.00 80.50 171 PHE A C 1
ATOM 1267 O O . PHE A 1 171 ? 13.543 -9.425 -10.779 1.00 80.50 171 PHE A O 1
ATOM 1274 N N . PHE A 1 172 ? 15.589 -9.839 -11.600 1.00 82.56 172 PHE A N 1
ATOM 1275 C CA . PHE A 1 172 ? 15.837 -10.993 -10.735 1.00 82.56 172 PHE A CA 1
ATOM 1276 C C . PHE A 1 172 ? 15.827 -10.619 -9.248 1.00 82.56 172 PHE A C 1
ATOM 1278 O O . PHE A 1 172 ? 15.145 -11.261 -8.440 1.00 82.56 172 PHE A O 1
ATOM 1285 N N . PHE A 1 173 ? 16.531 -9.547 -8.873 1.00 82.00 173 PHE A N 1
ATOM 1286 C CA . PHE A 1 173 ? 16.537 -9.058 -7.492 1.00 82.00 173 PHE A CA 1
ATOM 1287 C C . PHE A 1 173 ? 15.149 -8.622 -7.049 1.00 82.00 173 PHE A C 1
ATOM 1289 O O . PHE A 1 173 ? 14.729 -8.925 -5.929 1.00 82.00 173 PHE A O 1
ATOM 1296 N N . ASN A 1 174 ? 14.415 -7.961 -7.937 1.00 78.44 174 ASN A N 1
AT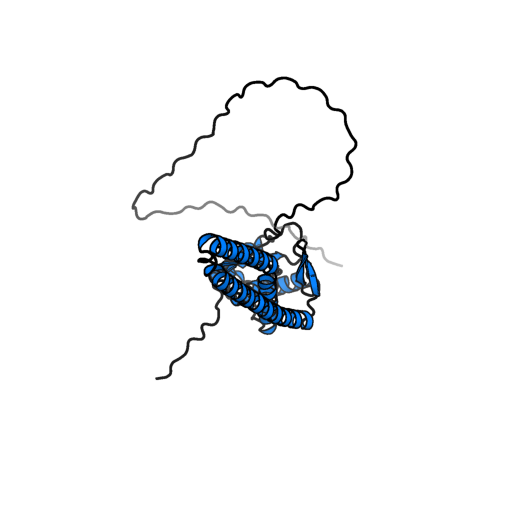OM 1297 C CA . ASN A 1 174 ? 13.060 -7.533 -7.669 1.00 78.44 174 ASN A CA 1
ATOM 1298 C C . ASN A 1 174 ? 12.116 -8.723 -7.438 1.00 78.44 174 ASN A C 1
ATOM 1300 O O . ASN A 1 174 ? 11.423 -8.776 -6.423 1.00 78.44 174 ASN A O 1
ATOM 1304 N N . ARG A 1 175 ? 12.177 -9.743 -8.301 1.00 80.31 175 ARG A N 1
ATOM 1305 C CA . ARG A 1 175 ? 11.416 -10.992 -8.154 1.00 80.31 175 ARG A CA 1
ATOM 1306 C C . ARG A 1 175 ? 11.760 -11.713 -6.851 1.00 80.31 175 ARG A C 1
ATOM 1308 O O . ARG A 1 175 ? 10.861 -12.160 -6.140 1.00 80.31 175 ARG A O 1
ATOM 1315 N N . ARG A 1 176 ? 13.045 -11.765 -6.484 1.00 81.94 176 ARG A N 1
ATOM 1316 C CA . ARG A 1 176 ? 13.503 -12.369 -5.223 1.00 81.94 176 ARG A CA 1
ATOM 1317 C C . ARG A 1 176 ? 12.998 -11.607 -3.998 1.00 81.94 176 ARG A C 1
ATOM 1319 O O . ARG A 1 176 ? 12.605 -12.232 -3.015 1.00 81.94 176 ARG A O 1
ATOM 1326 N N . ARG A 1 177 ? 12.992 -10.270 -4.031 1.00 79.38 177 ARG A N 1
ATOM 1327 C CA . ARG A 1 177 ? 12.411 -9.443 -2.958 1.00 79.38 177 ARG A CA 1
ATOM 1328 C C . ARG A 1 177 ? 10.904 -9.661 -2.854 1.00 79.38 177 ARG A C 1
ATOM 1330 O O . ARG A 1 177 ? 10.407 -9.862 -1.750 1.00 79.38 177 ARG A O 1
ATOM 1337 N N . ASN A 1 178 ? 10.211 -9.714 -3.988 1.00 81.50 178 ASN A N 1
ATOM 1338 C CA . ASN A 1 178 ? 8.769 -9.917 -4.030 1.00 81.50 178 ASN A CA 1
ATOM 1339 C C . ASN A 1 178 ? 8.356 -11.291 -3.474 1.00 81.50 178 ASN A C 1
ATOM 1341 O O . ASN A 1 178 ? 7.412 -11.394 -2.693 1.00 81.50 178 ASN A O 1
ATOM 1345 N N . ALA A 1 179 ? 9.131 -12.338 -3.778 1.00 84.25 179 ALA A N 1
ATOM 1346 C CA . ALA A 1 179 ? 8.919 -13.683 -3.244 1.00 84.25 179 ALA A CA 1
ATOM 1347 C C . ALA A 1 179 ? 9.015 -13.743 -1.709 1.00 84.25 179 ALA A C 1
ATOM 1349 O O . ALA A 1 179 ? 8.254 -14.470 -1.073 1.00 84.25 179 ALA A O 1
ATOM 1350 N N . LYS A 1 180 ? 9.907 -12.951 -1.093 1.00 85.25 180 LYS A N 1
ATOM 1351 C CA . LYS A 1 180 ? 10.009 -12.868 0.374 1.00 85.25 180 LYS A CA 1
ATOM 1352 C C . LYS A 1 180 ? 8.756 -12.249 0.998 1.00 85.25 180 LYS A C 1
ATOM 1354 O O . LYS A 1 180 ? 8.295 -12.741 2.024 1.00 85.25 180 LYS A O 1
ATOM 1359 N N . PHE A 1 181 ? 8.199 -11.200 0.391 1.00 85.31 181 PHE A N 1
ATOM 1360 C CA . PHE A 1 181 ? 6.950 -10.596 0.868 1.00 85.31 181 PHE A CA 1
ATOM 1361 C C . PHE A 1 181 ? 5.769 -11.549 0.694 1.00 85.31 181 PHE A C 1
ATOM 1363 O O . PHE A 1 181 ? 5.030 -11.771 1.647 1.00 85.31 181 PHE A O 1
ATOM 1370 N N . ALA A 1 182 ? 5.664 -12.195 -0.468 1.00 84.81 182 ALA A N 1
ATOM 1371 C CA . ALA A 1 182 ? 4.677 -13.236 -0.728 1.00 84.81 182 ALA A CA 1
ATOM 1372 C C . ALA A 1 182 ? 4.732 -14.371 0.308 1.00 84.81 182 ALA A C 1
ATOM 1374 O O . ALA A 1 182 ? 3.697 -14.790 0.816 1.00 84.81 182 ALA A O 1
ATOM 1375 N N . ALA A 1 183 ? 5.928 -14.858 0.654 1.00 86.50 183 ALA A N 1
ATOM 1376 C CA . ALA A 1 183 ? 6.093 -15.898 1.668 1.00 86.50 183 ALA A CA 1
ATOM 1377 C C . ALA A 1 183 ? 5.598 -15.445 3.051 1.00 86.50 183 ALA A C 1
ATOM 1379 O O . ALA A 1 183 ? 4.877 -16.189 3.709 1.00 86.50 183 ALA A O 1
ATOM 1380 N N . ARG A 1 184 ? 5.923 -14.211 3.464 1.00 87.00 184 ARG A N 1
ATOM 1381 C CA . ARG A 1 184 ? 5.449 -13.636 4.737 1.00 87.00 184 ARG A CA 1
ATOM 1382 C C . ARG A 1 184 ? 3.932 -13.473 4.772 1.00 87.00 184 ARG A C 1
ATOM 1384 O O . ARG A 1 184 ? 3.310 -13.816 5.767 1.00 87.00 184 ARG A O 1
ATOM 1391 N N . LEU A 1 185 ? 3.342 -12.992 3.680 1.00 88.94 185 LEU A N 1
ATOM 1392 C CA . LEU A 1 185 ? 1.896 -12.813 3.569 1.00 88.94 185 LEU A CA 1
ATOM 1393 C C . LEU A 1 185 ? 1.173 -14.167 3.620 1.00 88.94 185 LEU A C 1
ATOM 1395 O O . LEU A 1 185 ? 0.234 -14.322 4.393 1.00 88.94 185 LEU A O 1
ATOM 1399 N N . ARG A 1 186 ? 1.658 -15.179 2.890 1.00 88.31 186 ARG A N 1
ATOM 1400 C CA . ARG A 1 186 ? 1.100 -16.543 2.944 1.00 88.31 186 ARG A CA 1
ATOM 1401 C C . ARG A 1 186 ? 1.215 -17.174 4.330 1.00 88.31 186 ARG A C 1
ATOM 1403 O O . ARG A 1 186 ? 0.263 -17.795 4.782 1.00 88.31 186 ARG A O 1
ATOM 1410 N N . ALA A 1 187 ? 2.354 -17.002 5.005 1.00 87.69 187 ALA A N 1
ATOM 1411 C CA . ALA A 1 187 ? 2.544 -17.504 6.366 1.00 87.69 187 ALA A CA 1
ATOM 1412 C C . ALA A 1 187 ? 1.554 -16.874 7.363 1.00 87.69 187 ALA A C 1
ATOM 1414 O O . ALA A 1 187 ? 1.153 -17.525 8.319 1.00 87.69 187 ALA A O 1
ATOM 1415 N N . ALA A 1 188 ? 1.115 -15.639 7.105 1.00 86.31 188 ALA A N 1
ATOM 1416 C CA . ALA A 1 188 ? 0.075 -14.955 7.869 1.00 86.31 188 ALA A CA 1
ATOM 1417 C C . ALA A 1 188 ? -1.361 -15.268 7.395 1.00 86.31 188 ALA A C 1
ATOM 1419 O O . ALA A 1 188 ? -2.302 -14.597 7.813 1.00 86.31 188 ALA A O 1
ATOM 1420 N N . GLY A 1 189 ? -1.544 -16.252 6.507 1.00 86.00 189 GLY A N 1
ATOM 1421 C CA . GLY A 1 189 ? -2.857 -16.675 6.016 1.00 86.00 189 GLY A CA 1
ATOM 1422 C C . GLY A 1 189 ? -3.432 -15.825 4.880 1.00 86.00 189 GLY A C 1
ATOM 1423 O O . GLY A 1 189 ? -4.598 -15.996 4.538 1.00 86.00 189 GLY A O 1
ATOM 1424 N N . PHE A 1 190 ? -2.650 -14.926 4.269 1.00 87.94 190 PHE A N 1
ATOM 1425 C CA . PHE A 1 190 ? -3.119 -14.178 3.101 1.00 87.94 190 PHE A CA 1
ATOM 1426 C C . PHE A 1 190 ? -3.169 -15.079 1.866 1.00 87.94 190 PHE A C 1
ATOM 1428 O O . PHE A 1 190 ? -2.205 -15.786 1.547 1.00 87.94 190 PHE A O 1
ATOM 1435 N N . THR A 1 191 ? -4.256 -14.979 1.106 1.00 86.44 191 THR A N 1
ATOM 1436 C CA . THR A 1 191 ? -4.464 -15.760 -0.115 1.00 86.44 191 THR A CA 1
ATOM 1437 C C . THR A 1 191 ? -4.153 -14.929 -1.359 1.00 86.44 191 THR A C 1
ATOM 1439 O O . THR A 1 191 ? -4.558 -13.765 -1.431 1.00 86.44 191 THR A O 1
ATOM 1442 N N . PRO A 1 192 ? -3.441 -15.493 -2.353 1.00 86.19 192 PRO A N 1
ATOM 1443 C CA . PRO A 1 192 ? -3.251 -14.826 -3.631 1.00 86.19 192 PRO A CA 1
ATOM 1444 C C . PRO A 1 192 ? -4.575 -14.801 -4.407 1.00 86.19 192 PRO A C 1
ATOM 1446 O O . PRO A 1 192 ? -5.183 -15.844 -4.627 1.00 86.19 192 PRO A O 1
ATOM 1449 N N . ALA A 1 193 ? -4.993 -13.620 -4.847 1.00 82.75 193 ALA A N 1
ATOM 1450 C CA . ALA A 1 193 ? -6.148 -13.410 -5.710 1.00 82.75 193 ALA A CA 1
ATOM 1451 C C . ALA A 1 193 ? -5.738 -12.518 -6.887 1.00 82.75 193 ALA A C 1
ATOM 1453 O O . ALA A 1 193 ? -5.032 -11.527 -6.697 1.00 82.75 193 ALA A O 1
ATOM 1454 N N . ALA A 1 194 ? -6.136 -12.882 -8.103 1.00 79.12 194 ALA A N 1
ATOM 1455 C CA . ALA A 1 194 ? -5.897 -12.056 -9.281 1.00 79.12 194 ALA A CA 1
ATOM 1456 C C . ALA A 1 194 ? -6.963 -10.958 -9.361 1.00 79.12 194 ALA A C 1
ATOM 1458 O O . ALA A 1 194 ? -8.149 -11.257 -9.262 1.00 79.12 194 ALA A O 1
ATOM 1459 N N . ASP A 1 195 ? -6.542 -9.703 -9.521 1.00 74.69 195 ASP A N 1
ATOM 1460 C CA . ASP A 1 195 ? -7.460 -8.601 -9.805 1.00 74.69 195 ASP A CA 1
ATOM 1461 C C . ASP A 1 195 ? -7.941 -8.609 -11.267 1.00 74.69 195 ASP A C 1
ATOM 1463 O O . ASP A 1 195 ? -7.464 -9.392 -12.091 1.00 74.69 195 ASP A O 1
ATOM 1467 N N . GLU A 1 196 ? -8.877 -7.715 -11.599 1.00 69.12 196 GLU A N 1
ATOM 1468 C CA . GLU A 1 196 ? -9.439 -7.565 -12.955 1.00 69.12 196 GLU A CA 1
ATOM 1469 C C . GLU A 1 196 ? -8.372 -7.284 -14.030 1.00 69.12 196 GLU A C 1
ATOM 1471 O O . GLU A 1 196 ? -8.581 -7.567 -15.206 1.00 69.12 196 GLU A O 1
ATOM 1476 N N . ASN A 1 197 ? -7.200 -6.780 -13.635 1.00 66.06 197 ASN A N 1
ATOM 1477 C CA . ASN A 1 197 ? -6.085 -6.477 -14.531 1.00 66.06 197 ASN A CA 1
ATOM 1478 C C . ASN A 1 197 ? -5.069 -7.635 -14.614 1.00 66.06 197 ASN A C 1
ATOM 1480 O O . ASN A 1 197 ? -3.983 -7.462 -15.174 1.00 66.06 197 ASN A O 1
ATOM 1484 N N . GLY A 1 198 ? -5.389 -8.798 -14.033 1.00 69.19 198 GLY A N 1
ATOM 1485 C CA . GLY A 1 198 ? -4.524 -9.977 -13.976 1.00 69.19 198 GLY A CA 1
ATOM 1486 C C . GLY A 1 198 ? -3.375 -9.860 -12.969 1.00 69.19 198 GLY A C 1
ATOM 1487 O O . GLY A 1 198 ? -2.483 -10.710 -12.945 1.00 69.19 198 GLY A O 1
ATOM 1488 N N . ARG A 1 199 ? -3.361 -8.822 -12.123 1.00 77.50 199 ARG A N 1
ATOM 1489 C CA . ARG A 1 199 ? -2.329 -8.617 -11.103 1.00 77.50 199 ARG A CA 1
ATOM 1490 C C . ARG A 1 199 ? -2.655 -9.466 -9.884 1.00 77.50 199 ARG A C 1
ATOM 1492 O O . ARG A 1 199 ? -3.698 -9.307 -9.256 1.00 77.50 199 ARG A O 1
ATOM 1499 N N . VAL A 1 200 ? -1.725 -10.334 -9.498 1.00 82.19 200 VAL A N 1
ATOM 1500 C CA . VAL A 1 200 ? -1.835 -11.083 -8.242 1.00 82.19 200 VAL A CA 1
ATOM 1501 C C . VAL A 1 200 ? -1.710 -10.111 -7.072 1.00 82.19 200 VAL A C 1
ATOM 1503 O O . VAL A 1 200 ? -0.739 -9.363 -7.002 1.00 82.19 200 VAL A O 1
ATOM 1506 N N . ARG A 1 201 ? -2.664 -10.155 -6.145 1.00 82.88 201 ARG A N 1
ATOM 1507 C CA . ARG A 1 201 ? -2.680 -9.424 -4.875 1.00 82.88 201 ARG A CA 1
ATOM 1508 C C . ARG A 1 201 ? -2.854 -10.404 -3.725 1.00 82.88 201 ARG A C 1
ATOM 1510 O O . ARG A 1 201 ? -3.463 -11.457 -3.886 1.00 82.88 201 ARG A O 1
ATOM 1517 N N . TYR A 1 202 ? -2.334 -10.052 -2.559 1.00 84.38 202 TYR A N 1
ATOM 1518 C CA . TYR A 1 202 ? -2.552 -10.829 -1.342 1.00 84.38 202 TYR A CA 1
ATOM 1519 C C . TYR A 1 202 ? -3.683 -10.214 -0.536 1.00 84.38 202 TYR A C 1
ATOM 1521 O O . TYR A 1 202 ? -3.572 -9.071 -0.087 1.00 84.38 202 TYR A O 1
ATOM 1529 N N . LEU A 1 203 ? -4.755 -10.979 -0.355 1.00 83.19 203 LEU A N 1
ATOM 1530 C CA . LEU A 1 203 ? -5.912 -10.580 0.436 1.00 83.19 203 LEU A CA 1
ATOM 1531 C C . LEU A 1 203 ? -5.837 -11.209 1.826 1.00 83.19 203 LEU A C 1
ATOM 1533 O O . LEU A 1 203 ? -5.426 -12.368 1.933 1.00 83.19 203 LEU A O 1
ATOM 1537 N N . PRO A 1 204 ? -6.202 -10.470 2.886 1.00 83.44 204 PRO A N 1
ATOM 1538 C CA . PRO A 1 204 ? -6.372 -11.066 4.199 1.00 83.44 204 PRO A CA 1
ATOM 1539 C C . PRO A 1 204 ? -7.531 -12.078 4.167 1.00 83.44 204 PRO A C 1
ATOM 1541 O O . PRO A 1 204 ? -8.360 -12.035 3.254 1.00 83.44 204 PRO A O 1
ATOM 1544 N N . PRO A 1 205 ? -7.627 -12.979 5.156 1.00 76.06 205 PRO A N 1
ATOM 1545 C CA . PRO A 1 205 ? -8.764 -13.887 5.277 1.00 76.06 205 PRO A CA 1
ATOM 1546 C C . PRO A 1 205 ? -10.096 -13.120 5.277 1.00 76.06 205 PRO A C 1
ATOM 1548 O O . PRO A 1 205 ? -10.288 -12.219 6.090 1.00 76.06 205 PRO A O 1
ATOM 1551 N N . GLY A 1 206 ? -11.003 -13.453 4.353 1.00 70.50 206 GLY A N 1
ATOM 1552 C CA . GLY A 1 206 ? -12.284 -12.748 4.183 1.00 70.50 206 GLY A CA 1
ATOM 1553 C C . GLY A 1 206 ? -12.197 -11.393 3.463 1.00 70.50 206 GLY A C 1
ATOM 1554 O O . GLY A 1 206 ? -13.224 -10.745 3.268 1.00 70.50 206 GLY A O 1
ATOM 1555 N N . GLY A 1 207 ? -10.998 -10.978 3.046 1.00 67.75 207 GLY A N 1
ATOM 1556 C CA . GLY A 1 207 ? -10.781 -9.788 2.233 1.00 67.75 207 GLY A CA 1
ATOM 1557 C C . GLY A 1 207 ? -11.306 -9.979 0.813 1.00 67.75 207 GLY A C 1
ATOM 1558 O O . GLY A 1 207 ? -11.223 -11.064 0.236 1.00 67.75 207 GLY A O 1
ATOM 1559 N N . HIS A 1 208 ? -11.835 -8.906 0.240 1.00 68.19 208 HIS A N 1
ATOM 1560 C CA . HIS A 1 208 ? -12.360 -8.873 -1.120 1.00 68.19 208 HIS A CA 1
ATOM 1561 C C . HIS A 1 208 ? -11.448 -8.021 -2.004 1.00 68.19 208 HIS A C 1
ATOM 1563 O O . HIS A 1 208 ? -10.779 -7.095 -1.542 1.00 68.19 208 HIS A O 1
ATOM 1569 N N . LEU A 1 209 ? -11.396 -8.351 -3.297 1.00 71.38 209 LEU A N 1
ATOM 1570 C CA . LEU A 1 209 ? -10.749 -7.468 -4.261 1.00 71.38 209 LEU A CA 1
ATOM 1571 C C . LEU A 1 209 ? -11.543 -6.157 -4.333 1.00 71.38 209 LEU A C 1
ATOM 1573 O O . LEU A 1 209 ? -12.773 -6.194 -4.254 1.00 71.38 209 LEU A O 1
ATOM 1577 N N . PRO A 1 210 ? -10.873 -5.007 -4.504 1.00 64.50 210 PRO A N 1
ATOM 1578 C CA . PRO A 1 210 ? -11.568 -3.752 -4.754 1.00 64.50 210 PRO A CA 1
ATOM 1579 C C . PRO A 1 210 ? -12.423 -3.899 -6.024 1.00 64.50 210 PRO A C 1
ATOM 1581 O O . PRO A 1 210 ? -11.866 -4.067 -7.107 1.00 64.50 210 PRO A O 1
ATOM 1584 N N . GLY A 1 211 ? -13.752 -3.898 -5.878 1.00 56.62 211 GLY A N 1
ATOM 1585 C CA . GLY A 1 211 ? -14.706 -4.045 -6.985 1.00 56.62 211 GLY A CA 1
ATOM 1586 C C . GLY A 1 211 ? -14.865 -2.781 -7.842 1.00 56.62 211 GLY A C 1
ATOM 1587 O O . GLY A 1 211 ? -14.190 -1.770 -7.611 1.00 56.62 211 GLY A O 1
ATOM 1588 N N . HIS A 1 212 ? -15.775 -2.841 -8.827 1.00 42.31 212 HIS A N 1
ATOM 1589 C CA . HIS A 1 212 ? -16.146 -1.740 -9.728 1.00 42.31 212 HIS A CA 1
ATOM 1590 C C . HIS A 1 212 ? -16.366 -0.430 -8.953 1.00 42.31 212 HIS A C 1
ATOM 1592 O O . HIS A 1 212 ? -17.340 -0.279 -8.222 1.00 42.31 212 HIS A O 1
ATOM 1598 N N . GLY A 1 213 ? -15.422 0.504 -9.079 1.00 49.59 213 GLY A N 1
ATOM 1599 C CA . GLY A 1 213 ? -15.352 1.707 -8.245 1.00 49.59 213 GLY A CA 1
ATOM 1600 C C . GLY A 1 213 ? -13.945 2.025 -7.743 1.00 49.59 213 GLY A C 1
ATOM 1601 O O . GLY A 1 213 ? -13.720 3.124 -7.246 1.00 49.59 213 GLY A O 1
ATOM 1602 N N . ASN A 1 214 ? -12.973 1.119 -7.908 1.00 59.22 214 ASN A N 1
ATOM 1603 C CA . ASN A 1 214 ? -11.566 1.437 -7.673 1.00 59.22 214 ASN A CA 1
ATOM 1604 C C . ASN A 1 214 ? -11.069 2.479 -8.707 1.00 59.22 214 ASN A C 1
ATOM 1606 O O . ASN A 1 214 ? -10.847 2.109 -9.861 1.00 59.22 214 ASN A O 1
ATOM 1610 N N . PRO A 1 215 ? -10.788 3.747 -8.331 1.00 57.88 215 PRO A N 1
ATOM 1611 C CA . PRO A 1 215 ? -10.233 4.745 -9.255 1.00 57.88 215 PRO A CA 1
ATOM 1612 C C . PRO A 1 215 ? -8.799 4.411 -9.707 1.00 57.88 215 PRO A C 1
ATOM 1614 O O . PRO A 1 215 ? -8.171 5.176 -10.446 1.00 57.88 215 PRO A O 1
ATOM 1617 N N . PHE A 1 216 ? -8.216 3.325 -9.186 1.00 61.97 216 PHE A N 1
ATOM 1618 C CA . PHE A 1 216 ? -6.905 2.814 -9.570 1.00 61.97 216 PHE A CA 1
ATOM 1619 C C . PHE A 1 216 ? -6.994 1.611 -10.516 1.00 61.97 216 PHE A C 1
ATOM 1621 O O . PHE A 1 216 ? -5.960 1.220 -11.062 1.00 61.97 216 PHE A O 1
ATOM 1628 N N . ALA A 1 217 ? -8.186 1.051 -10.751 1.00 56.69 217 ALA A N 1
ATOM 1629 C CA . ALA A 1 217 ? -8.395 0.170 -11.889 1.00 56.69 217 ALA A CA 1
ATOM 1630 C C . ALA A 1 217 ? -8.255 1.033 -13.150 1.00 56.69 217 ALA A C 1
ATOM 1632 O O . ALA A 1 217 ? -9.016 1.977 -13.357 1.00 56.69 217 ALA A O 1
ATOM 1633 N N . GLN A 1 218 ? -7.227 0.782 -13.965 1.00 52.81 218 GLN A N 1
ATOM 1634 C CA . GLN A 1 218 ? -7.202 1.374 -15.300 1.00 52.81 218 GLN A CA 1
ATOM 1635 C C . GLN A 1 218 ? -8.451 0.878 -16.042 1.00 52.81 218 GLN A C 1
ATOM 1637 O O . GLN A 1 218 ? -8.777 -0.299 -15.896 1.00 52.81 218 GLN A O 1
ATOM 1642 N N . PRO A 1 219 ? -9.156 1.721 -16.816 1.00 41.94 219 PRO A N 1
ATOM 1643 C CA . PRO A 1 219 ? -10.252 1.252 -17.646 1.00 41.94 219 PRO A CA 1
ATOM 1644 C C . PRO A 1 219 ? -9.670 0.351 -18.738 1.00 41.94 219 PRO A C 1
ATOM 1646 O O . PRO A 1 219 ? -9.286 0.800 -19.815 1.00 41.94 219 PRO A O 1
ATOM 1649 N N . HIS A 1 220 ? -9.552 -0.939 -18.450 1.00 40.50 220 HIS A N 1
ATOM 1650 C CA . HIS A 1 220 ? -9.570 -1.945 -19.487 1.00 40.50 220 HIS A CA 1
ATOM 1651 C C . HIS A 1 220 ? -11.033 -2.092 -19.867 1.00 40.50 220 HIS A C 1
ATOM 1653 O O . HIS A 1 220 ? -11.842 -2.628 -19.115 1.00 40.50 220 HIS A O 1
ATOM 1659 N N . THR A 1 221 ? -11.385 -1.535 -21.023 1.00 36.19 221 THR A N 1
ATOM 1660 C CA . THR A 1 221 ? -12.569 -1.974 -21.746 1.00 36.19 221 THR A CA 1
ATOM 1661 C C . THR A 1 221 ? -12.507 -3.500 -21.792 1.00 36.19 221 THR A C 1
ATOM 1663 O O . THR A 1 221 ? -11.524 -4.035 -22.316 1.00 36.19 221 THR A O 1
ATOM 1666 N N . PRO A 1 222 ? -13.479 -4.233 -21.222 1.00 38.09 222 PRO A N 1
ATOM 1667 C CA . PRO A 1 222 ? -13.546 -5.655 -21.481 1.00 38.09 222 PRO A CA 1
ATOM 1668 C C . PRO A 1 222 ? -13.690 -5.790 -22.994 1.00 38.09 222 PRO A C 1
ATOM 1670 O O . PRO A 1 222 ? -14.658 -5.305 -23.584 1.00 38.09 222 PRO A O 1
ATOM 1673 N N . GLN A 1 223 ? -12.678 -6.378 -23.630 1.00 37.69 223 GLN A N 1
ATOM 1674 C CA . GLN A 1 223 ? -12.788 -6.871 -24.990 1.00 37.69 223 GLN A CA 1
ATOM 1675 C C . GLN A 1 223 ? -13.910 -7.906 -24.943 1.00 37.69 223 GLN A C 1
ATOM 1677 O O . GLN A 1 223 ? -13.713 -9.040 -24.509 1.00 37.69 223 GLN A O 1
ATOM 1682 N N . GLN A 1 224 ? -15.123 -7.473 -25.280 1.00 33.84 224 GLN A N 1
ATOM 1683 C CA . GLN A 1 224 ? -16.229 -8.392 -25.438 1.00 33.84 224 GLN A CA 1
ATOM 1684 C C . GLN A 1 224 ? -15.856 -9.379 -26.549 1.00 33.84 224 GLN A C 1
ATOM 1686 O O . GLN A 1 224 ? -15.351 -8.949 -27.594 1.00 33.84 224 GLN A O 1
ATOM 1691 N N . PRO A 1 225 ? -16.082 -10.687 -26.349 1.00 37.12 225 PRO A N 1
ATOM 1692 C CA . PRO A 1 225 ? -15.988 -11.655 -27.426 1.00 37.12 225 PRO A CA 1
ATOM 1693 C C . PRO A 1 225 ? -16.923 -11.204 -28.546 1.00 37.12 225 PRO A C 1
ATOM 1695 O O . PRO A 1 225 ? -18.108 -10.971 -28.315 1.00 37.12 225 PRO A O 1
ATOM 1698 N N . TYR A 1 226 ? -16.364 -11.029 -29.740 1.00 36.66 226 TYR A N 1
ATOM 1699 C CA . TYR A 1 226 ? -17.085 -10.625 -30.940 1.00 36.66 226 TYR A CA 1
ATOM 1700 C C . TYR A 1 226 ? -18.211 -11.637 -31.211 1.00 36.66 226 TYR A C 1
ATOM 1702 O O . TYR A 1 226 ? -17.967 -12.730 -31.718 1.00 36.66 226 TYR A O 1
ATOM 1710 N N . ALA A 1 227 ? -19.445 -11.294 -30.846 1.00 42.53 227 ALA A N 1
ATOM 1711 C CA . ALA A 1 227 ? -20.619 -11.998 -31.334 1.00 42.53 227 ALA A CA 1
ATOM 1712 C C . ALA A 1 227 ? -20.898 -11.502 -32.766 1.00 42.53 227 ALA A C 1
ATOM 1714 O O . ALA A 1 227 ? -20.931 -10.286 -32.981 1.00 42.53 227 ALA A O 1
ATOM 1715 N N . PRO A 1 228 ? -21.069 -12.391 -33.759 1.00 38.72 228 PRO A N 1
ATOM 1716 C CA . PRO A 1 228 ? -21.348 -11.984 -35.131 1.00 38.72 228 PRO A CA 1
ATOM 1717 C C . PRO A 1 228 ? -22.705 -11.268 -35.201 1.00 38.72 228 PRO A C 1
ATOM 1719 O O . PRO A 1 228 ? -23.750 -11.853 -34.924 1.00 38.72 228 PRO A O 1
ATOM 1722 N N . GLN A 1 229 ? -22.676 -9.980 -35.546 1.00 39.41 229 GLN A N 1
ATOM 1723 C CA . GLN A 1 229 ? -23.867 -9.167 -35.803 1.00 39.41 229 GLN A CA 1
ATOM 1724 C C . GLN A 1 229 ? -24.509 -9.571 -37.147 1.00 39.41 229 GLN A C 1
ATOM 1726 O O . GLN A 1 229 ? -23.780 -9.745 -38.128 1.00 39.41 229 GLN A O 1
ATOM 1731 N N . PRO A 1 230 ? -25.847 -9.701 -37.233 1.00 37.97 230 PRO A N 1
ATOM 1732 C CA . PRO A 1 230 ? -2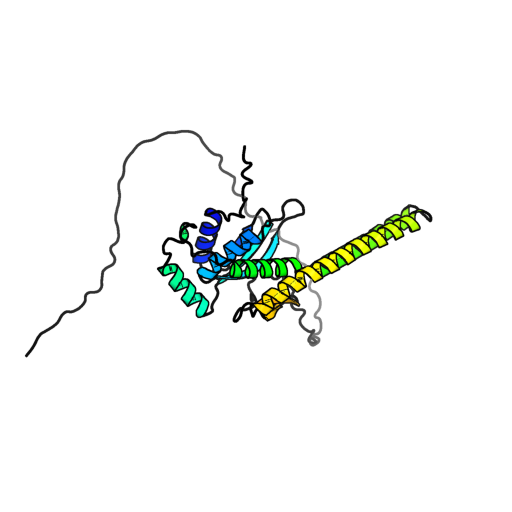6.542 -9.957 -38.491 1.00 37.97 230 PRO A CA 1
ATOM 1733 C C . PRO A 1 230 ? -26.466 -8.748 -39.430 1.00 37.97 230 PRO A C 1
ATOM 1735 O O . PRO A 1 230 ? -26.646 -7.603 -39.021 1.00 37.97 230 PRO A O 1
ATOM 1738 N N . TYR A 1 231 ? -26.223 -9.029 -40.707 1.00 34.50 231 TYR A N 1
ATOM 1739 C CA . TYR A 1 231 ? -26.143 -8.056 -41.792 1.00 34.50 231 TYR A CA 1
ATOM 1740 C C . TYR A 1 231 ? -27.489 -7.339 -42.001 1.00 34.50 231 TYR A C 1
ATOM 1742 O O . TYR A 1 231 ? -28.478 -7.972 -42.369 1.00 34.50 231 TYR A O 1
ATOM 1750 N N . VAL A 1 232 ? -27.519 -6.019 -41.805 1.00 42.16 232 VAL A N 1
ATOM 1751 C CA . VAL A 1 232 ? -28.623 -5.140 -42.228 1.00 42.16 232 VAL A CA 1
ATOM 1752 C C . VAL A 1 232 ? -28.207 -4.362 -43.486 1.00 42.16 232 VAL A C 1
ATOM 1754 O O . VAL A 1 232 ? -27.118 -3.783 -43.502 1.00 42.16 232 VAL A O 1
ATOM 1757 N N . PRO A 1 233 ? -29.026 -4.346 -44.555 1.00 43.38 233 PRO A N 1
ATOM 1758 C CA . PRO A 1 233 ? -28.674 -3.687 -45.809 1.00 43.38 233 PRO A CA 1
ATOM 1759 C C . PRO A 1 233 ? -28.726 -2.155 -45.696 1.00 43.38 233 PRO A C 1
ATOM 1761 O O . PRO A 1 233 ? -29.623 -1.582 -45.078 1.00 43.38 233 PRO A O 1
ATOM 1764 N N . GLN A 1 234 ? -27.738 -1.507 -46.321 1.00 39.09 234 GLN A N 1
ATOM 1765 C CA . GLN A 1 234 ? -27.547 -0.056 -46.388 1.00 39.09 234 GLN A CA 1
ATOM 1766 C C . GLN A 1 234 ? -28.694 0.655 -47.123 1.00 39.09 234 GLN A C 1
ATOM 1768 O O . GLN A 1 234 ? -29.112 0.219 -48.196 1.00 39.09 234 GLN A O 1
ATOM 1773 N N . GLN A 1 235 ? -29.131 1.800 -46.589 1.00 41.09 235 GLN A N 1
ATOM 1774 C CA . GLN A 1 235 ? -29.950 2.779 -47.310 1.00 41.09 235 GLN A CA 1
ATOM 1775 C C . GLN A 1 235 ? -29.133 4.017 -47.733 1.00 41.09 235 GLN A C 1
ATOM 1777 O O . GLN A 1 235 ? -28.117 4.316 -47.102 1.00 41.09 235 GLN A O 1
ATOM 1782 N N . PRO A 1 236 ? -29.547 4.725 -48.806 1.00 40.72 236 PRO A N 1
ATOM 1783 C CA . PRO A 1 236 ? -28.722 5.706 -49.506 1.00 40.72 236 PRO A CA 1
ATOM 1784 C C . PRO A 1 236 ? -28.699 7.084 -48.830 1.00 40.72 236 PRO A C 1
ATOM 1786 O O . PRO A 1 236 ? -29.654 7.506 -48.182 1.00 40.72 236 PRO A O 1
ATOM 1789 N N . TYR A 1 237 ? -27.588 7.788 -49.046 1.00 38.91 237 TYR A N 1
ATOM 1790 C CA . TYR A 1 237 ? -27.245 9.115 -48.530 1.00 38.91 237 TYR A CA 1
ATOM 1791 C C . TYR A 1 237 ? -28.285 10.213 -48.823 1.00 38.91 237 TYR A C 1
ATOM 1793 O O . TYR A 1 237 ? -28.709 10.390 -49.964 1.00 38.91 237 TYR A O 1
ATOM 1801 N N . ALA A 1 238 ? -28.567 11.040 -47.808 1.00 42.59 238 ALA A N 1
ATOM 1802 C CA . ALA A 1 238 ? -29.192 12.359 -47.947 1.00 42.59 238 ALA A CA 1
ATOM 1803 C C . ALA A 1 238 ? -28.147 13.485 -47.724 1.00 42.59 238 ALA A C 1
ATOM 1805 O O . ALA A 1 238 ? -27.217 13.299 -46.934 1.00 42.59 238 ALA A O 1
ATOM 1806 N N . PRO A 1 239 ? -28.258 14.635 -48.422 1.00 46.09 239 PRO A N 1
ATOM 1807 C CA . PRO A 1 239 ? -27.216 15.665 -48.477 1.00 46.09 239 PRO A CA 1
ATOM 1808 C C . PRO A 1 239 ? -27.103 16.538 -47.213 1.00 46.09 239 PRO A C 1
ATOM 1810 O O . PRO A 1 239 ? -28.079 16.802 -46.513 1.00 46.09 239 PRO A O 1
ATOM 1813 N N . GLN A 1 240 ? -25.872 17.000 -46.960 1.00 41.47 240 GLN A N 1
ATOM 1814 C CA . GLN A 1 240 ? -25.442 17.817 -45.820 1.00 41.47 240 GLN A CA 1
ATOM 1815 C C . GLN A 1 240 ? -26.080 19.218 -45.797 1.00 41.47 240 GLN A C 1
ATOM 1817 O O . GLN A 1 240 ? -26.118 19.912 -46.812 1.00 41.47 240 GLN A O 1
ATOM 1822 N N . GLN A 1 241 ? -26.507 19.651 -44.608 1.00 44.47 241 GLN A N 1
ATOM 1823 C CA . GLN A 1 241 ? -26.930 21.022 -44.291 1.00 44.47 241 GLN A CA 1
ATOM 1824 C C . GLN A 1 241 ? -25.790 21.788 -43.578 1.00 44.47 241 GLN A C 1
ATOM 1826 O O . GLN A 1 241 ? -25.031 21.162 -42.831 1.00 44.47 241 GLN A O 1
ATOM 1831 N N . PRO A 1 242 ? -25.642 23.116 -43.772 1.00 42.19 242 PRO A N 1
ATOM 1832 C CA . PRO A 1 242 ? -24.525 23.892 -43.233 1.00 42.19 242 PRO A CA 1
ATOM 1833 C C . PRO A 1 242 ? -24.671 24.188 -41.733 1.00 42.19 242 PRO A C 1
ATOM 1835 O O . PRO A 1 242 ? -25.763 24.447 -41.230 1.00 42.19 242 PRO A O 1
ATOM 1838 N N . TYR A 1 243 ? -23.536 24.188 -41.033 1.00 38.78 243 TYR A N 1
ATOM 1839 C CA . TYR A 1 243 ? -23.397 24.456 -39.599 1.00 38.78 243 TYR A CA 1
ATOM 1840 C C . TYR A 1 243 ? -23.896 25.854 -39.192 1.00 38.78 243 TYR A C 1
ATOM 1842 O O . TYR A 1 243 ? -23.376 26.865 -39.661 1.00 38.78 243 TYR A O 1
ATOM 1850 N N . ALA A 1 244 ? -24.820 25.905 -38.229 1.00 42.16 244 ALA A N 1
ATOM 1851 C CA . ALA A 1 244 ? -25.102 27.099 -37.436 1.00 42.16 244 ALA A CA 1
ATOM 1852 C C . ALA A 1 244 ? -24.254 27.080 -36.150 1.00 42.16 244 ALA A C 1
ATOM 1854 O O . ALA A 1 244 ? -24.271 26.120 -35.380 1.00 42.16 244 ALA A O 1
ATOM 1855 N N . SER A 1 245 ? -23.491 28.149 -35.936 1.00 40.66 245 SER A N 1
ATOM 1856 C CA . SER A 1 245 ? -22.626 28.399 -34.780 1.00 40.66 245 SER A CA 1
ATOM 1857 C C . SER A 1 245 ? -23.427 28.630 -33.492 1.00 40.66 245 SER A C 1
ATOM 1859 O O . SER A 1 245 ? -24.223 29.567 -33.427 1.00 40.66 245 SER A O 1
ATOM 1861 N N . GLN A 1 246 ? -23.183 27.822 -32.452 1.00 47.31 246 GLN A N 1
ATOM 1862 C CA . GLN A 1 246 ? -23.674 28.083 -31.092 1.00 47.31 246 GLN A CA 1
ATOM 1863 C C . GLN A 1 246 ? -22.717 29.011 -30.310 1.00 47.31 246 GLN A C 1
ATOM 1865 O O . GLN A 1 246 ? -21.500 28.849 -30.433 1.00 47.31 246 GLN A O 1
ATOM 1870 N N . PRO A 1 247 ? -23.223 29.953 -29.485 1.00 46.53 247 PRO A N 1
ATOM 1871 C CA . PRO A 1 247 ? -22.397 30.861 -28.688 1.00 46.53 247 PRO A CA 1
ATOM 1872 C C . PRO A 1 247 ? -21.890 30.224 -27.383 1.00 46.53 247 PRO A C 1
ATOM 1874 O O . PRO A 1 247 ? -22.624 29.525 -26.686 1.00 46.53 247 PRO A O 1
ATOM 1877 N N . TYR A 1 248 ? -20.643 30.539 -27.023 1.00 44.16 248 TYR A N 1
ATOM 1878 C CA . TYR A 1 248 ? -20.024 30.223 -25.731 1.00 44.16 248 TYR A CA 1
ATOM 1879 C C . TYR A 1 248 ? -20.620 31.063 -24.578 1.00 44.16 248 TYR A C 1
ATOM 1881 O O . TYR A 1 248 ? -20.867 32.256 -24.770 1.00 44.16 248 TYR A O 1
ATOM 1889 N N . PRO A 1 249 ? -20.776 30.505 -23.360 1.00 56.59 249 PRO A N 1
ATOM 1890 C CA . PRO A 1 249 ? -21.097 31.287 -22.167 1.00 56.59 249 PRO A CA 1
ATOM 1891 C C . PRO A 1 249 ? -19.872 32.075 -21.640 1.00 56.59 249 PRO A C 1
ATOM 1893 O O . PRO A 1 249 ? -18.748 31.564 -21.688 1.00 56.59 249 PRO A O 1
ATOM 1896 N N . PRO A 1 250 ? -20.061 33.307 -21.122 1.00 56.56 250 PRO A N 1
ATOM 1897 C CA . PRO A 1 250 ? -18.969 34.183 -20.692 1.00 56.56 250 PRO A CA 1
ATOM 1898 C C . PRO A 1 250 ? -18.343 33.785 -19.344 1.00 56.56 250 PRO A C 1
ATOM 1900 O O . PRO A 1 250 ? -19.028 33.402 -18.395 1.00 56.56 250 PRO A O 1
ATOM 1903 N N . GLN A 1 251 ? -17.016 33.936 -19.267 1.00 41.66 251 GLN A N 1
ATOM 1904 C CA . GLN A 1 251 ? -16.203 33.804 -18.054 1.00 41.66 251 GLN A CA 1
ATOM 1905 C C . GLN A 1 251 ? -16.482 34.945 -17.063 1.00 41.66 251 GLN A C 1
ATOM 1907 O O . GLN A 1 251 ? -16.556 36.109 -17.459 1.00 41.66 251 GLN A O 1
ATOM 1912 N N . GLN A 1 252 ? -16.579 34.624 -15.769 1.00 47.88 252 GLN A N 1
ATOM 1913 C CA . GLN A 1 252 ? -16.655 35.629 -14.706 1.00 47.88 252 GLN A CA 1
ATOM 1914 C C . GLN A 1 252 ? -15.257 36.120 -14.278 1.00 47.88 252 GLN A C 1
ATOM 1916 O O . GLN A 1 252 ? -14.363 35.286 -14.101 1.00 47.88 252 GLN A O 1
ATOM 1921 N N . PRO A 1 253 ? -15.047 37.438 -14.076 1.00 48.03 253 PRO A N 1
ATOM 1922 C CA . PRO A 1 253 ? -13.759 37.988 -13.660 1.00 48.03 253 PRO A CA 1
ATOM 1923 C C . PRO A 1 253 ? -13.514 37.878 -12.148 1.00 48.03 253 PRO A C 1
ATOM 1925 O O . PRO A 1 253 ? -14.417 38.040 -11.329 1.00 48.03 253 PRO A O 1
ATOM 1928 N N . TYR A 1 254 ? -12.243 37.677 -11.801 1.00 39.94 254 TYR A N 1
ATOM 1929 C CA . TYR A 1 254 ? -11.681 37.741 -10.452 1.00 39.94 254 TYR A CA 1
ATOM 1930 C C . TYR A 1 254 ? -11.885 39.118 -9.793 1.00 39.94 254 TYR A C 1
ATOM 1932 O O . TYR A 1 254 ? -11.533 40.141 -10.377 1.00 39.94 254 TYR A O 1
ATOM 1940 N N . ALA A 1 255 ? -12.350 39.135 -8.539 1.00 48.25 255 ALA A N 1
ATOM 1941 C CA . ALA A 1 255 ? -12.307 40.314 -7.673 1.00 48.25 255 ALA A CA 1
ATOM 1942 C C . ALA A 1 255 ? -11.032 40.309 -6.808 1.00 48.25 255 ALA A C 1
ATOM 1944 O O . ALA A 1 255 ? -10.693 39.310 -6.171 1.00 48.25 255 ALA A O 1
ATOM 1945 N N . ALA A 1 256 ? -10.326 41.440 -6.825 1.00 46.97 256 ALA A N 1
ATOM 1946 C CA . ALA A 1 256 ? -9.076 41.712 -6.120 1.00 46.97 256 ALA A CA 1
ATOM 1947 C C . ALA A 1 256 ? -9.290 42.045 -4.620 1.00 46.97 256 ALA A C 1
ATOM 1949 O O . ALA A 1 256 ? -10.373 42.494 -4.243 1.00 46.97 256 ALA A O 1
ATOM 1950 N N . PRO A 1 257 ? -8.270 41.857 -3.756 1.00 47.00 257 PRO A N 1
ATOM 1951 C CA . PRO A 1 257 ? -8.369 42.073 -2.310 1.00 47.00 257 PRO A CA 1
ATOM 1952 C C . PRO A 1 257 ? -8.154 43.544 -1.903 1.00 47.00 257 PRO A C 1
ATOM 1954 O O . PRO A 1 257 ? -7.211 44.188 -2.360 1.00 47.00 257 PRO A O 1
ATOM 1957 N N . GLY A 1 258 ? -9.008 44.058 -1.009 1.00 41.00 258 GLY A N 1
ATOM 1958 C CA . GLY A 1 258 ? -8.894 45.391 -0.396 1.00 41.00 258 GLY A CA 1
ATOM 1959 C C . GLY A 1 258 ? -8.421 45.370 1.075 1.00 41.00 258 GLY A C 1
ATOM 1960 O O . GLY A 1 258 ? -8.489 44.316 1.711 1.00 41.00 258 GLY A O 1
ATOM 1961 N N . PRO A 1 259 ? -7.924 46.504 1.621 1.00 45.53 259 PRO A N 1
ATOM 1962 C CA . PRO A 1 259 ? -7.037 46.555 2.791 1.00 45.53 259 PRO A CA 1
ATOM 1963 C C . PRO A 1 259 ? -7.673 47.132 4.083 1.00 45.53 259 PRO A C 1
ATOM 1965 O O . PRO A 1 259 ? -8.585 47.943 4.018 1.00 45.53 259 PRO A O 1
ATOM 1968 N N . TYR A 1 260 ? -7.095 46.743 5.233 1.00 41.31 260 TYR A N 1
ATOM 1969 C CA . TYR A 1 260 ? -7.099 47.343 6.591 1.00 41.31 260 TYR A CA 1
ATOM 1970 C C . TYR A 1 260 ? -8.393 47.927 7.212 1.00 41.31 260 TYR A C 1
ATOM 1972 O O . TYR A 1 260 ? -8.912 48.949 6.781 1.00 41.31 260 TYR A O 1
ATOM 1980 N N . GLY A 1 261 ? -8.778 47.394 8.384 1.00 38.22 261 GLY A N 1
ATOM 1981 C CA . GLY A 1 261 ? -9.673 48.064 9.342 1.00 38.22 261 GLY A CA 1
ATOM 1982 C C . GLY A 1 261 ? -9.992 47.209 10.576 1.00 38.22 261 GLY A C 1
ATOM 1983 O O . GLY A 1 261 ? -10.436 46.076 10.445 1.00 38.22 261 GLY A O 1
ATOM 1984 N N . HIS A 1 262 ? -9.715 47.740 11.766 1.00 41.94 262 HIS A N 1
ATOM 1985 C CA . HIS A 1 262 ? -9.766 47.079 13.081 1.00 41.94 262 HIS A CA 1
ATOM 1986 C C . HIS A 1 262 ? -11.107 47.403 13.822 1.00 41.94 262 HIS A C 1
ATOM 1988 O O . HIS A 1 262 ? -12.008 47.939 13.185 1.00 41.94 262 HIS A O 1
ATOM 1994 N N . PRO A 1 263 ? -11.314 47.009 15.100 1.00 60.25 263 PRO A N 1
ATOM 1995 C CA . PRO A 1 263 ? -12.496 46.295 15.611 1.00 60.25 263 PRO A CA 1
ATOM 1996 C C . PRO A 1 263 ? -13.633 47.191 16.152 1.00 60.25 263 PRO A C 1
ATOM 1998 O O . PRO A 1 263 ? -13.415 48.375 16.349 1.00 60.25 263 PRO A O 1
ATOM 2001 N N . HIS A 1 264 ? -14.815 46.608 16.429 1.00 38.78 264 HIS A N 1
ATOM 2002 C CA . HIS A 1 264 ? -15.733 46.856 17.573 1.00 38.78 264 HIS A CA 1
ATOM 2003 C C . HIS A 1 264 ? -17.169 46.364 17.269 1.00 38.78 264 HIS A C 1
ATOM 2005 O O . HIS A 1 264 ? -17.672 46.575 16.173 1.00 38.78 264 HIS A O 1
ATOM 2011 N N . GLY A 1 265 ? -17.851 45.792 18.277 1.00 35.84 265 GLY A N 1
ATOM 2012 C CA . GLY A 1 265 ? -19.307 45.963 18.432 1.00 35.84 265 GLY A CA 1
ATOM 2013 C C . GLY A 1 265 ? -20.219 44.726 18.369 1.00 35.84 265 GLY A C 1
ATOM 2014 O O . GLY A 1 265 ? -20.707 44.377 17.309 1.00 35.84 265 GLY A O 1
ATOM 2015 N N . HIS A 1 266 ? -20.491 44.149 19.545 1.00 40.78 266 HIS A N 1
ATOM 2016 C CA . HIS A 1 266 ? -21.785 43.654 20.067 1.00 40.78 266 HIS A CA 1
ATOM 2017 C C . HIS A 1 266 ? -22.734 42.723 19.255 1.00 40.78 266 HIS A C 1
ATOM 2019 O O . HIS A 1 266 ? -23.233 43.042 18.185 1.00 40.78 266 HIS A O 1
ATOM 2025 N N . GLN A 1 267 ? -23.056 41.597 19.919 1.00 43.78 267 GLN A N 1
ATOM 2026 C CA . GLN A 1 267 ? -24.271 40.744 19.887 1.00 43.78 267 GLN A CA 1
ATOM 2027 C C . GLN A 1 267 ? -25.588 41.447 19.474 1.00 43.78 267 GLN A C 1
ATOM 2029 O O . GLN A 1 267 ? -25.744 42.626 19.790 1.00 43.78 267 GLN A O 1
ATOM 2034 N N . PRO A 1 268 ? -26.581 40.734 18.877 1.00 50.66 268 PRO A N 1
ATOM 2035 C CA . PRO A 1 268 ? -27.433 39.782 19.628 1.00 50.66 268 PRO A CA 1
ATOM 2036 C C . PRO A 1 268 ? -27.863 38.476 18.904 1.00 50.66 268 PRO A C 1
ATOM 2038 O O . PRO A 1 268 ? -27.908 38.386 17.681 1.00 50.66 268 PRO A O 1
ATOM 2041 N N . HIS A 1 269 ? -28.197 37.454 19.709 1.00 45.47 269 HIS A N 1
ATOM 2042 C CA . HIS A 1 269 ? -28.869 36.191 19.334 1.00 45.47 269 HIS A CA 1
ATOM 2043 C C . HIS A 1 269 ? -30.279 36.401 18.755 1.00 45.47 269 HIS A C 1
ATOM 2045 O O . HIS A 1 269 ? -30.921 37.395 19.095 1.00 45.47 269 HIS A O 1
ATOM 2051 N N . PRO A 1 270 ? -30.792 35.433 17.963 1.00 56.59 270 PRO A N 1
ATOM 2052 C CA . PRO A 1 270 ? -32.044 34.741 18.347 1.00 56.59 270 PRO A CA 1
ATOM 2053 C C . PRO A 1 270 ? -32.068 33.234 17.899 1.00 56.59 270 PRO A C 1
ATOM 2055 O O . PRO A 1 270 ? -31.037 32.730 17.458 1.00 56.59 270 PRO A O 1
ATOM 2058 N N . PRO A 1 271 ? -33.153 32.444 18.090 1.00 54.22 271 PRO A N 1
ATOM 2059 C CA . PRO A 1 271 ? -33.246 31.432 19.145 1.00 54.22 271 PRO A CA 1
ATOM 2060 C C . PRO A 1 271 ? -33.354 29.978 18.635 1.00 54.22 271 PRO A C 1
ATOM 2062 O O . PRO A 1 271 ? -33.744 29.694 17.504 1.00 54.22 271 PRO A O 1
ATOM 2065 N N . SER A 1 272 ? -33.046 29.049 19.537 1.00 42.59 272 SER A N 1
ATOM 2066 C CA . SER A 1 272 ? -33.105 27.593 19.393 1.00 42.59 272 SER A CA 1
ATOM 2067 C C . SER A 1 272 ? -34.543 27.070 19.275 1.00 42.59 272 SER A C 1
ATOM 2069 O O . SER A 1 272 ? -35.368 27.323 20.152 1.00 42.59 272 SER A O 1
ATOM 2071 N N . ALA A 1 273 ? -34.827 26.265 18.249 1.00 47.84 273 ALA A N 1
ATOM 2072 C CA . ALA A 1 273 ? -36.049 25.468 18.172 1.00 47.84 273 ALA A CA 1
ATOM 2073 C C . ALA A 1 273 ? -35.869 24.156 18.959 1.00 47.84 273 ALA A C 1
ATOM 2075 O O . ALA A 1 273 ? -35.050 23.308 18.606 1.00 47.84 273 ALA A O 1
ATOM 2076 N N . GLN A 1 274 ? -36.627 24.020 20.049 1.00 45.16 274 GLN A N 1
ATOM 2077 C CA . GLN A 1 274 ? -36.769 22.806 20.856 1.00 45.16 274 GLN A CA 1
ATOM 2078 C C . GLN A 1 274 ? -37.569 21.745 20.087 1.00 45.16 274 GLN A C 1
ATOM 2080 O O . GLN A 1 274 ? -38.672 22.020 19.617 1.00 45.16 274 GLN A O 1
ATOM 2085 N N . GLN A 1 275 ? -37.040 20.522 19.998 1.00 48.59 275 GLN A N 1
ATOM 2086 C CA . GLN A 1 275 ? -37.816 19.341 19.612 1.00 48.59 275 GLN A CA 1
ATOM 2087 C C . GLN A 1 275 ? -38.393 18.655 20.867 1.00 48.59 275 GLN A C 1
ATOM 2089 O O . GLN A 1 275 ? -37.671 18.498 21.855 1.00 48.59 275 GLN A O 1
ATOM 2094 N N . PRO A 1 276 ? -39.677 18.253 20.852 1.00 55.69 276 PRO A N 1
ATOM 2095 C CA . PRO A 1 276 ? -40.363 17.682 22.008 1.00 55.69 276 PRO A CA 1
ATOM 2096 C C . PRO A 1 276 ? -40.016 16.204 22.255 1.00 55.69 276 PRO A C 1
ATOM 2098 O O . PRO A 1 276 ? -40.011 15.378 21.342 1.00 55.69 276 PRO A O 1
ATOM 2101 N N . HIS A 1 277 ? -39.773 15.885 23.529 1.00 46.31 277 HIS A N 1
ATOM 2102 C CA . HIS A 1 277 ? -39.665 14.532 24.077 1.00 46.31 277 HIS A CA 1
ATOM 2103 C C . HIS A 1 277 ? -41.025 13.800 24.054 1.00 46.31 277 HIS A C 1
ATOM 2105 O O . HIS A 1 277 ? -42.032 14.405 24.427 1.00 46.31 277 HIS A O 1
ATOM 2111 N N . PRO A 1 278 ? -41.072 12.495 23.726 1.00 60.28 278 PRO A N 1
ATOM 2112 C CA . PRO A 1 278 ? -42.236 11.658 23.986 1.00 60.28 278 PRO A CA 1
ATOM 2113 C C . PRO A 1 278 ? -42.314 11.254 25.466 1.00 60.28 278 PRO A C 1
ATOM 2115 O O . PRO A 1 278 ? -41.336 10.814 26.073 1.00 60.28 278 PRO A O 1
ATOM 2118 N N . THR A 1 279 ? -43.508 11.411 26.024 1.00 50.09 279 THR A N 1
ATOM 2119 C CA . THR A 1 279 ? -43.914 11.110 27.396 1.00 50.09 279 THR A CA 1
ATOM 2120 C C . THR A 1 279 ? -44.139 9.610 27.619 1.00 50.09 279 THR A C 1
ATOM 2122 O O . THR A 1 279 ? -44.829 8.941 26.852 1.00 50.09 279 THR A O 1
ATOM 2125 N N . HIS A 1 280 ? -43.586 9.084 28.716 1.00 47.44 280 HIS A N 1
ATOM 2126 C CA . HIS A 1 280 ? -43.966 7.794 29.296 1.00 47.44 280 HIS A CA 1
ATOM 2127 C C . HIS A 1 280 ? -45.302 7.927 30.051 1.00 47.44 280 HIS A C 1
ATOM 2129 O O . HIS A 1 280 ? -45.422 8.830 30.880 1.00 47.44 280 HIS A O 1
ATOM 2135 N N . PRO A 1 281 ? -46.278 7.024 29.857 1.00 58.00 281 PRO A N 1
ATOM 2136 C CA . PRO A 1 281 ? -47.409 6.898 30.766 1.00 58.00 281 PRO A CA 1
ATOM 2137 C C . PRO A 1 281 ? -47.064 5.988 31.956 1.00 58.00 281 PRO A C 1
ATOM 2139 O O . PRO A 1 281 ? -46.670 4.832 31.795 1.00 58.00 281 PRO A O 1
ATOM 2142 N N . GLN A 1 282 ? -47.224 6.541 33.158 1.00 46.06 282 GLN A N 1
ATOM 2143 C CA . GLN A 1 282 ? -47.154 5.853 34.446 1.00 46.06 282 GLN A CA 1
ATOM 2144 C C . GLN A 1 282 ? -48.548 5.343 34.859 1.00 46.06 282 GLN A C 1
ATOM 2146 O O . GLN A 1 282 ? -49.487 6.128 34.899 1.00 46.06 282 GLN A O 1
ATOM 2151 N N . GLN A 1 283 ? -48.593 4.051 35.218 1.00 46.28 283 GLN A N 1
ATOM 2152 C CA . GLN A 1 283 ? -49.359 3.384 36.293 1.00 46.28 283 GLN A CA 1
ATOM 2153 C C . GLN A 1 283 ? -50.897 3.482 36.378 1.00 46.28 283 GLN A C 1
ATOM 2155 O O . GLN A 1 283 ? -51.511 4.511 36.128 1.00 46.28 283 GLN A O 1
ATOM 2160 N N . PRO A 1 284 ? -51.526 2.393 36.858 1.00 57.62 284 PRO A N 1
ATOM 2161 C CA . PRO A 1 284 ? -52.079 2.453 38.220 1.00 57.62 284 PRO A CA 1
ATOM 2162 C C . PRO A 1 284 ? -51.781 1.211 39.098 1.00 57.62 284 PRO A C 1
ATOM 2164 O O . PRO A 1 284 ? -51.348 0.180 38.580 1.00 57.62 284 PRO A O 1
ATOM 2167 N N . PRO A 1 285 ? -51.979 1.309 40.431 1.00 57.09 285 PRO A N 1
ATOM 2168 C CA . PRO A 1 285 ? -51.643 0.271 41.407 1.00 57.09 285 PRO A CA 1
ATOM 2169 C C . PRO A 1 285 ? -52.832 -0.615 41.838 1.00 57.09 285 PRO A C 1
ATOM 2171 O O . PRO A 1 285 ? -53.964 -0.143 41.872 1.00 57.09 285 PRO A O 1
ATOM 2174 N N . ALA A 1 286 ? -52.475 -1.827 42.296 1.00 40.03 286 ALA A N 1
ATOM 2175 C CA . ALA A 1 286 ? -53.139 -2.710 43.280 1.00 40.03 286 ALA A CA 1
ATOM 2176 C C . ALA A 1 286 ? -54.549 -3.262 42.939 1.00 40.03 286 ALA A C 1
ATOM 2178 O O . ALA A 1 286 ? -55.275 -2.677 42.137 1.00 40.03 286 ALA A O 1
ATOM 2179 N N . PRO A 1 287 ? -54.915 -4.449 43.461 1.00 58.84 287 PRO A N 1
ATOM 2180 C CA . PRO A 1 287 ? -55.056 -4.747 44.894 1.00 58.84 287 PRO A CA 1
ATOM 2181 C C . PRO A 1 287 ? -54.026 -5.723 45.477 1.00 58.84 287 PRO A C 1
ATOM 2183 O O . PRO A 1 287 ? -53.526 -6.594 44.731 1.00 58.84 287 PRO A O 1
#

Foldseek 3Di:
DDPPPDPPPPDQDLVQLLVQVVVVVVQAKDKGKAFVQDLLNVLVSQVQVQQQQKHWAAKDFDDDPVTTMIITIIHGHPDPVSVVSNVVQCVQQVPCSSSPSTDDDDPLSSVLSSLQHLLRHLLPCLVVVLVVQLVVLVVVLVVQPVPPDDVSVVVSVVSSVVSVVVSVVVVVVSVVSSVVSVVSLVVQVWDWDQDPVRGTGTAHVVGDHDPDPPPPPDPPPPPPDDDDDDDDDDDDDDDDDDDDDDDDDDDDDDDDDDDDDDDDDDDDDDDDDDDDDDDDDDDDDDD

Organism: Streptomyces glaucescens (NCBI:txid1907)

Sequence (287 aa):
MTHVAREAGVRVSKRQIQGMLRLMASGEPVQVTSAMASVKKLARLAFVAQQFGYEYADVRQQGGANNSALVMLIVPDPSPQARTRAAQNWAQYPNAGDGVSLPPFVPDALELLTARINYDLTGNGIEKRLLFAALAATAGSAAVAVQDGSGALLWAGLLWVLLMGILGFGFFFNRRRNAKFAARLRAAGFTPAADENGRVRYLPPGGHLPGHGNPFAQPHTPQQPYAPQPYVPQQPYAPQQPYASQPYPPQQPYAAPGPYGHPHGHQPHPPSAQQPHPTHPQQPPAP

Radius of gyration: 30.06 Å; chains: 1; bounding box: 88×66×94 Å

pLDDT: mean 71.86, std 19.65, range [32.62, 94.94]